Protein AF-A0A031LR04-F1 (afdb_monomer)

pLDDT: mean 95.41, std 8.3, range [45.03, 98.88]

Solvent-accessible surface area (backbone atoms only — not comparable to full-atom values): 10586 Å² total; per-residue (Å²): 131,61,68,69,62,52,55,53,50,51,53,49,52,52,52,52,42,31,74,74,31,66,72,60,14,59,76,35,63,79,45,89,52,57,69,58,28,25,48,23,22,78,38,65,77,42,16,62,74,33,64,79,47,90,48,64,67,33,31,37,41,13,31,74,75,28,67,74,33,20,73,73,33,54,78,43,92,50,61,69,44,26,24,47,21,16,66,77,31,67,77,49,10,66,74,34,56,80,44,91,48,60,69,30,25,20,36,20,12,52,40,68,88,46,11,76,80,32,62,77,45,90,47,54,65,24,24,12,28,16,17,59,44,31,72,71,48,10,67,77,38,54,82,46,90,46,62,59,24,27,32,26,19,16,76,40,64,80,44,9,64,72,38,56,79,45,90,46,61,70,29,22,33,46,14,10,59,36,61,93,40,5,77,80,30,55,81,42,92,48,67,69,26,20,54,40,7,51,48,42,68,64,76,76,132

Sequence (205 aa):
MNDKVVEESDLQEESQRIVSDKIFALTQIRHANPLIRALCATWEECALQLVYDSDTFVRMEGVAKWQACAELLFNDSDPVIRKVCAENHEHLAARLINDPDENVRAMCAKWETLAPELIHDPSPLVRQSCAESSHHLAKLMINSSDWQVRAGCAIWEDLAVQLMNDVSWEVRVICAQHKGVANQLRDDADWRVKVVADNSLNDSF

Nearest PDB structures (foldseek):
  4oo6-assembly1_A  TM=3.263E-01  e=4.807E-02  Homo sapiens
  8sor-assembly1_A  TM=3.735E-01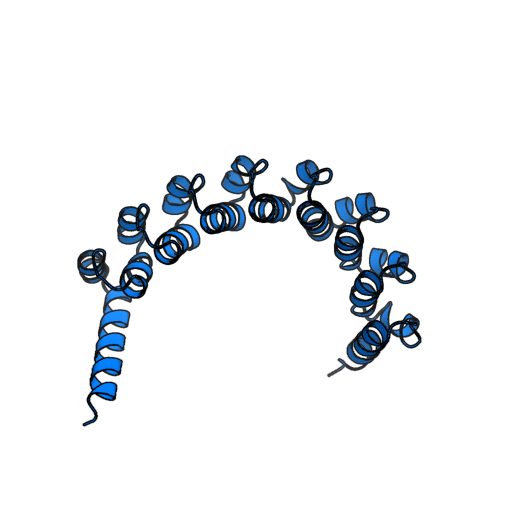  e=3.219E-01  Homo sapiens
  7lcy-assembly3_C  TM=1.793E-01  e=1.969E+00  Drosophila melanogaster
  7bdx-assembly1_B  TM=1.670E-01  e=2.583E+00  Homo sapiens

Radius of gyration: 22.93 Å; Cα contacts (8 Å, |Δi|>4): 341; chains: 1; bounding box: 53×46×56 Å

Secondary structure (DSSP, 8-state):
--HHHHHHHHHHHHHHHHHH-HHHHHHHTT-SSHHHHHHHTTSHHHHHHSTT-SSHHHHHHHHHH-HHHHHHHTT-SSHHHHHHHHHH-HHHHHHTTT-SSHHHHHHHTTSTTTHHHHTT-S-HHHHHHHHHH-HHHHHHHTT-SSHHHHHHHTTSHHHHHHHTT-SSHHHHHHHHHSHHHHGGGTT-SSHHHHHHHHHHHH---

Structure (mmCIF, N/CA/C/O backbone):
data_AF-A0A031LR04-F1
#
_entry.id   AF-A0A031LR04-F1
#
loop_
_atom_site.group_PDB
_atom_site.id
_atom_site.type_symbol
_atom_site.label_atom_id
_atom_site.label_alt_id
_atom_site.label_comp_id
_atom_site.label_asym_id
_atom_site.label_entity_id
_atom_site.label_seq_id
_atom_site.pdbx_PDB_ins_code
_atom_site.Cartn_x
_atom_site.Cartn_y
_atom_site.Cartn_z
_atom_site.occupancy
_atom_site.B_iso_or_equiv
_atom_site.auth_seq_id
_atom_site.auth_comp_id
_atom_site.auth_asym_id
_atom_site.auth_atom_id
_atom_site.pdbx_PDB_model_num
ATOM 1 N N . MET A 1 1 ? 33.649 -31.359 -12.026 1.00 54.97 1 MET A N 1
ATOM 2 C CA . MET A 1 1 ? 33.095 -30.072 -11.562 1.00 54.97 1 MET A CA 1
ATOM 3 C C . MET A 1 1 ? 31.629 -30.106 -11.951 1.00 54.97 1 MET A C 1
ATOM 5 O O . MET A 1 1 ? 31.355 -30.560 -13.048 1.00 54.97 1 MET A O 1
ATOM 9 N N . ASN A 1 2 ? 30.719 -29.874 -11.008 1.00 70.81 2 ASN A N 1
ATOM 10 C CA . ASN A 1 2 ? 29.296 -30.195 -11.168 1.00 70.81 2 ASN A CA 1
ATOM 11 C C . ASN A 1 2 ? 28.639 -29.150 -12.087 1.00 70.81 2 ASN A C 1
ATOM 13 O O . ASN A 1 2 ? 28.785 -27.968 -11.793 1.00 70.81 2 ASN A O 1
ATOM 17 N N . ASP A 1 3 ? 27.924 -29.557 -13.139 1.00 67.25 3 ASP A N 1
ATOM 18 C CA . ASP A 1 3 ? 27.371 -28.635 -14.155 1.00 67.25 3 ASP A CA 1
ATOM 19 C C . ASP A 1 3 ? 26.481 -27.538 -13.543 1.00 67.25 3 ASP A C 1
ATOM 21 O O . ASP A 1 3 ? 26.563 -26.379 -13.932 1.00 67.25 3 ASP A O 1
ATOM 25 N N . LYS A 1 4 ? 25.745 -27.862 -12.471 1.00 69.06 4 LYS A N 1
ATOM 26 C CA . LYS A 1 4 ? 24.950 -26.888 -11.701 1.00 69.06 4 LYS A CA 1
ATOM 27 C C . LYS A 1 4 ? 25.768 -25.753 -11.078 1.00 69.06 4 LYS A C 1
ATOM 29 O O . LYS A 1 4 ? 25.283 -24.638 -10.979 1.00 69.06 4 LYS A O 1
ATOM 34 N N . VAL A 1 5 ? 26.994 -26.037 -10.639 1.00 70.06 5 VAL A N 1
ATOM 35 C CA . VAL A 1 5 ? 27.859 -25.038 -9.987 1.00 70.06 5 VAL A CA 1
ATOM 36 C C . VAL A 1 5 ? 28.437 -24.067 -11.018 1.00 70.06 5 VAL A C 1
ATOM 38 O O . VAL A 1 5 ? 28.679 -22.914 -10.687 1.00 70.06 5 VAL A O 1
ATOM 41 N N . VAL A 1 6 ? 28.638 -24.528 -12.257 1.00 69.75 6 VAL A N 1
ATOM 42 C CA . VAL A 1 6 ? 29.107 -23.690 -13.371 1.00 69.75 6 VAL A CA 1
ATOM 43 C C . VAL A 1 6 ? 27.968 -22.806 -13.890 1.00 69.75 6 VAL A C 1
ATOM 45 O O . VAL A 1 6 ? 28.152 -21.607 -14.049 1.00 69.75 6 VAL A O 1
ATOM 48 N N . GLU A 1 7 ? 26.759 -23.356 -14.047 1.00 68.69 7 GLU A N 1
ATOM 49 C CA . GLU A 1 7 ? 25.579 -22.562 -14.429 1.00 68.69 7 GLU A CA 1
ATOM 50 C C . GLU A 1 7 ? 25.246 -21.469 -13.398 1.00 68.69 7 GLU A C 1
ATOM 52 O O . GLU A 1 7 ? 24.943 -20.337 -13.771 1.00 68.69 7 GLU A O 1
ATOM 57 N N . GLU A 1 8 ? 25.341 -21.771 -12.098 1.00 69.62 8 GLU A N 1
ATOM 58 C CA . GLU A 1 8 ? 25.123 -20.780 -11.035 1.00 69.62 8 GLU A CA 1
ATOM 59 C C . GLU A 1 8 ? 26.195 -19.678 -11.027 1.00 69.62 8 GLU A C 1
ATOM 61 O O . GLU A 1 8 ? 25.856 -18.507 -10.840 1.00 69.62 8 GLU A O 1
ATOM 66 N N . SER A 1 9 ? 27.470 -20.014 -11.265 1.00 75.25 9 SER A N 1
ATOM 67 C CA . SER A 1 9 ? 28.538 -19.008 -11.333 1.00 75.25 9 SER A CA 1
ATOM 68 C C . SER A 1 9 ? 28.406 -18.096 -12.549 1.00 75.25 9 SER A C 1
ATOM 70 O O . SER A 1 9 ? 28.593 -16.885 -12.425 1.00 75.25 9 SER A O 1
ATOM 72 N N . ASP A 1 10 ? 28.031 -18.659 -13.698 1.00 75.88 10 ASP A N 1
ATOM 73 C CA . ASP A 1 10 ? 27.908 -17.919 -14.954 1.00 75.88 10 ASP A CA 1
ATOM 74 C C . ASP A 1 10 ? 26.715 -16.948 -14.906 1.00 75.88 10 ASP A C 1
ATOM 76 O O . ASP A 1 10 ? 26.836 -15.785 -15.296 1.00 75.88 10 ASP A O 1
ATOM 80 N N . LEU A 1 11 ? 25.584 -17.378 -14.331 1.00 76.50 11 LEU A N 1
ATOM 81 C CA . LEU A 1 11 ? 24.418 -16.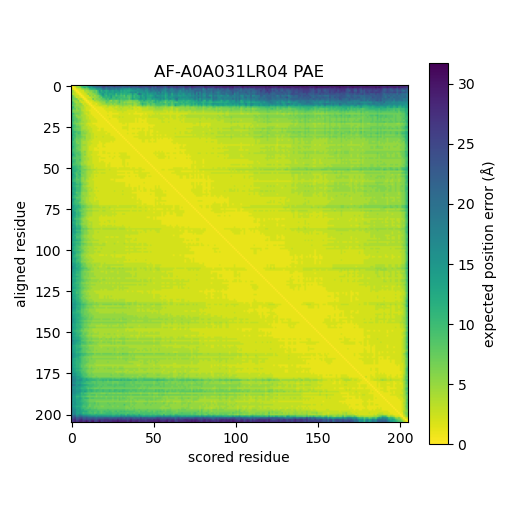516 -14.097 1.00 76.50 11 LEU A CA 1
ATOM 82 C C . LEU A 1 11 ? 24.723 -15.376 -13.118 1.00 76.50 11 LEU A C 1
ATOM 84 O O . LEU A 1 11 ? 24.200 -14.265 -13.263 1.00 76.50 11 LEU A O 1
ATOM 88 N N . GLN A 1 12 ? 25.563 -15.632 -12.114 1.00 81.62 12 GLN A N 1
ATOM 89 C CA . GLN A 1 12 ? 25.964 -14.615 -11.149 1.00 81.62 12 GLN A CA 1
ATOM 90 C C . GLN A 1 12 ? 26.904 -13.577 -11.776 1.00 81.62 12 GLN A C 1
ATOM 92 O O . GLN A 1 12 ? 26.735 -12.378 -11.538 1.00 81.62 12 GLN A O 1
ATOM 97 N N . GLU A 1 13 ? 27.849 -14.011 -12.612 1.00 86.56 13 GLU A N 1
ATOM 98 C CA . GLU A 1 13 ? 28.735 -13.114 -13.358 1.00 86.56 13 GLU A CA 1
ATOM 99 C C . GLU A 1 13 ? 27.954 -12.264 -14.373 1.00 86.56 13 GLU A C 1
ATOM 101 O O . GLU A 1 13 ? 28.143 -11.045 -14.438 1.00 86.56 13 GLU A O 1
ATOM 106 N N . GLU A 1 14 ? 27.013 -12.870 -15.104 1.00 88.69 14 GLU A N 1
ATOM 107 C CA . GLU A 1 14 ? 26.134 -12.161 -16.038 1.00 88.69 14 GLU A CA 1
ATOM 108 C C . GLU A 1 14 ? 25.288 -11.102 -15.323 1.00 88.69 14 GLU A C 1
ATOM 110 O O . GLU A 1 14 ? 25.256 -9.940 -15.740 1.00 88.69 14 GLU A O 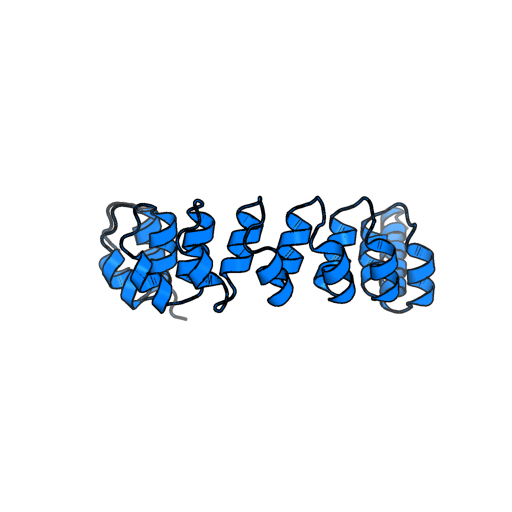1
ATOM 115 N N . SER A 1 15 ? 24.664 -11.471 -14.203 1.00 91.62 15 SER A N 1
ATOM 116 C CA . SER A 1 15 ? 23.853 -10.552 -13.402 1.00 91.62 15 SER A CA 1
ATOM 117 C C . SER A 1 15 ? 24.679 -9.361 -12.909 1.00 91.62 15 SER A C 1
ATOM 119 O O . SER A 1 15 ? 24.274 -8.205 -13.055 1.00 91.62 15 SER A O 1
ATOM 121 N N . GLN A 1 16 ? 25.883 -9.619 -12.391 1.00 94.19 16 GLN A N 1
ATOM 122 C CA . GLN A 1 16 ? 26.786 -8.565 -11.932 1.00 94.19 16 GLN A CA 1
ATOM 123 C C . GLN A 1 16 ? 27.199 -7.628 -13.073 1.00 94.19 16 GLN A C 1
ATOM 125 O O . GLN A 1 16 ? 27.317 -6.410 -12.886 1.00 94.19 16 GLN A O 1
ATOM 130 N N . ARG A 1 17 ? 27.399 -8.177 -14.273 1.00 96.31 17 ARG A N 1
ATOM 131 C CA . ARG A 1 17 ? 27.752 -7.394 -15.454 1.00 96.31 17 ARG A CA 1
ATOM 132 C C . ARG A 1 17 ? 26.603 -6.500 -15.917 1.00 96.31 17 ARG A C 1
ATOM 134 O O . ARG A 1 17 ? 26.851 -5.339 -16.220 1.00 96.31 17 ARG A O 1
ATOM 141 N N . ILE A 1 18 ? 25.358 -6.980 -15.906 1.00 97.19 18 ILE A N 1
ATOM 142 C CA . ILE A 1 18 ? 24.172 -6.158 -16.232 1.00 97.19 18 ILE A CA 1
ATOM 143 C C . ILE A 1 18 ? 24.071 -4.947 -15.298 1.00 97.19 18 ILE A C 1
ATOM 145 O O . ILE A 1 18 ? 23.803 -3.829 -15.742 1.00 97.19 18 ILE A O 1
ATOM 149 N N . VAL A 1 19 ? 24.322 -5.150 -14.005 1.00 95.38 19 VAL A N 1
ATOM 150 C CA . VAL A 1 19 ? 24.243 -4.077 -13.005 1.00 95.38 19 VAL A CA 1
ATOM 151 C C . VAL A 1 19 ? 25.377 -3.056 -13.153 1.00 95.38 19 VAL A C 1
ATOM 153 O O . VAL A 1 19 ? 25.179 -1.883 -12.855 1.00 95.38 19 VAL A O 1
ATOM 156 N N . SER A 1 20 ? 26.559 -3.470 -13.617 1.00 97.06 20 SER A N 1
ATOM 157 C CA . SER A 1 20 ? 27.754 -2.611 -13.684 1.00 97.06 20 SER A CA 1
ATOM 158 C C . SER A 1 20 ? 28.029 -1.987 -15.057 1.00 97.06 20 SER A C 1
ATOM 160 O O . SER A 1 20 ? 28.736 -0.983 -15.133 1.00 97.06 20 SER A O 1
ATOM 162 N N . ASP A 1 21 ? 27.456 -2.528 -16.133 1.00 97.69 21 ASP A N 1
ATOM 163 C CA . ASP A 1 21 ? 27.679 -2.082 -17.509 1.00 97.69 21 ASP A CA 1
ATOM 164 C C . ASP A 1 21 ? 26.343 -1.870 -18.237 1.00 97.69 21 ASP A C 1
ATOM 166 O O . ASP A 1 21 ? 25.703 -2.808 -18.720 1.00 97.69 21 ASP A O 1
ATOM 170 N N . LYS A 1 22 ? 25.939 -0.600 -18.363 1.00 97.62 22 LYS A N 1
ATOM 171 C CA . LYS A 1 22 ? 24.714 -0.208 -19.073 1.00 97.62 22 LYS 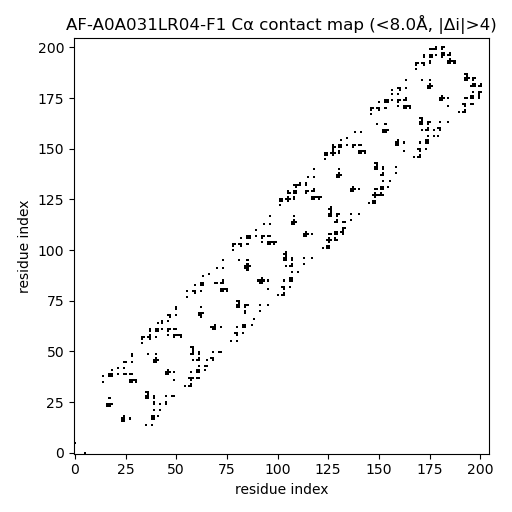A CA 1
ATOM 172 C C . LYS A 1 22 ? 24.707 -0.654 -20.540 1.00 97.62 22 LYS A C 1
ATOM 174 O O . LYS A 1 22 ? 23.652 -1.020 -21.052 1.00 97.62 22 LYS A O 1
ATOM 179 N N . ILE A 1 23 ? 25.851 -0.617 -21.232 1.00 98.00 23 ILE A N 1
ATOM 180 C CA . ILE A 1 23 ? 25.921 -1.016 -22.648 1.00 98.00 23 ILE A CA 1
ATOM 181 C C . ILE A 1 23 ? 25.645 -2.511 -22.755 1.00 98.00 23 ILE A C 1
ATOM 183 O O . ILE A 1 23 ? 24.858 -2.925 -23.604 1.00 98.00 23 ILE A O 1
ATOM 187 N N . PHE A 1 24 ? 26.228 -3.312 -21.862 1.00 97.62 24 PHE A N 1
ATOM 188 C CA . PHE A 1 24 ? 25.906 -4.731 -21.785 1.00 97.62 24 PHE A CA 1
ATOM 189 C C . PHE A 1 24 ? 24.427 -4.954 -21.441 1.00 97.62 24 PHE A C 1
ATOM 191 O O . PHE A 1 24 ? 23.760 -5.706 -22.149 1.00 97.62 24 PHE A O 1
ATOM 198 N N . ALA A 1 25 ? 23.878 -4.248 -20.446 1.00 98.06 25 ALA A N 1
ATOM 199 C CA . ALA A 1 25 ? 22.462 -4.345 -20.081 1.00 98.06 25 ALA A CA 1
ATOM 200 C C . ALA A 1 25 ? 21.517 -4.053 -21.263 1.00 98.06 25 ALA A C 1
ATOM 202 O O . ALA A 1 25 ? 20.554 -4.788 -21.472 1.00 98.06 25 ALA A O 1
ATOM 203 N N . LEU A 1 26 ? 21.822 -3.045 -22.088 1.00 97.88 26 LEU A N 1
ATOM 204 C CA . LEU A 1 26 ? 21.050 -2.724 -23.295 1.00 97.88 26 LEU A CA 1
ATOM 205 C C . LEU A 1 26 ? 21.000 -3.888 -24.294 1.00 97.88 26 LEU A C 1
ATOM 207 O O . LEU A 1 26 ? 19.997 -4.064 -24.981 1.00 97.88 26 LEU A O 1
ATOM 211 N N . THR A 1 27 ? 22.041 -4.723 -24.360 1.00 97.06 27 THR A N 1
ATOM 212 C CA . THR A 1 27 ? 22.022 -5.922 -25.217 1.00 97.06 27 THR A CA 1
ATOM 213 C C . THR A 1 27 ? 21.112 -7.035 -24.686 1.00 97.06 27 THR A C 1
ATOM 215 O O . THR A 1 27 ? 20.721 -7.911 -25.454 1.00 97.06 27 THR A O 1
ATOM 218 N N . GLN A 1 28 ? 20.717 -6.974 -23.408 1.00 97.44 28 GLN A N 1
ATOM 219 C CA . GLN A 1 28 ? 19.935 -8.002 -22.713 1.00 97.44 28 GLN A CA 1
ATOM 220 C C . GLN A 1 28 ? 18.440 -7.666 -22.568 1.00 97.44 28 GLN A C 1
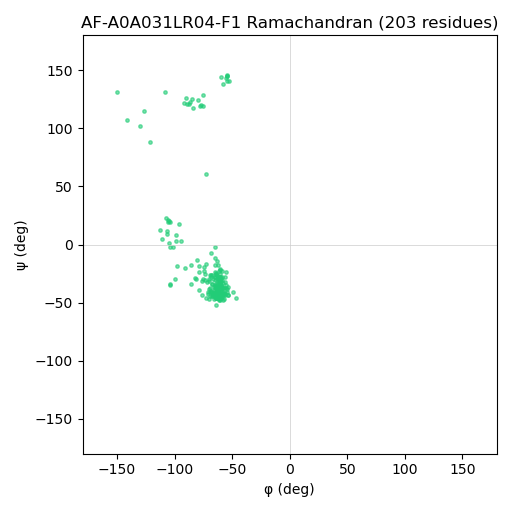ATOM 222 O O . GLN A 1 28 ? 17.659 -8.499 -22.113 1.00 97.44 28 GLN A O 1
ATOM 227 N N . ILE A 1 29 ? 17.972 -6.501 -23.028 1.00 97.38 29 ILE A N 1
ATOM 228 C CA . ILE A 1 29 ? 16.559 -6.084 -22.882 1.00 97.38 29 ILE A CA 1
ATOM 229 C C . ILE A 1 29 ? 15.553 -6.987 -23.621 1.00 97.38 29 ILE A C 1
ATOM 231 O O . ILE A 1 29 ? 14.356 -6.908 -23.380 1.00 97.38 29 ILE A O 1
ATOM 235 N N . ARG A 1 30 ? 16.010 -7.858 -24.529 1.00 97.19 30 ARG A N 1
ATOM 236 C CA . ARG A 1 30 ? 15.169 -8.846 -25.237 1.00 97.19 30 ARG A CA 1
ATOM 237 C C . ARG A 1 30 ? 15.382 -10.277 -24.741 1.00 97.19 30 ARG A C 1
ATOM 239 O O . ARG A 1 30 ? 14.949 -11.219 -25.402 1.00 97.19 30 ARG A O 1
ATOM 246 N N . HIS A 1 31 ? 16.077 -10.445 -23.619 1.00 96.94 31 HIS A N 1
ATOM 247 C CA . HIS A 1 31 ? 16.400 -11.751 -23.064 1.00 96.94 31 HIS A CA 1
ATOM 248 C C . HIS A 1 31 ? 15.125 -12.547 -22.738 1.00 96.94 31 HIS A C 1
ATOM 250 O O . HIS A 1 31 ? 14.128 -11.972 -22.311 1.00 96.94 31 HIS A O 1
ATOM 256 N N . ALA A 1 32 ? 15.132 -13.871 -22.922 1.00 95.88 32 ALA A N 1
ATOM 257 C CA . ALA A 1 32 ? 13.936 -14.701 -22.726 1.00 95.88 32 ALA A CA 1
ATOM 258 C C . ALA A 1 32 ? 13.470 -14.738 -21.257 1.00 95.88 32 ALA A C 1
ATOM 260 O O . ALA A 1 32 ? 12.271 -14.721 -20.979 1.00 95.88 32 ALA A O 1
ATOM 261 N N . ASN A 1 33 ? 14.420 -14.742 -20.319 1.00 94.69 33 ASN A N 1
ATOM 262 C CA . ASN A 1 33 ? 14.143 -14.712 -18.885 1.00 94.69 33 ASN A CA 1
ATOM 263 C C . ASN A 1 33 ? 13.712 -13.297 -18.434 1.00 94.69 33 ASN A C 1
ATOM 265 O O . ASN A 1 33 ? 14.529 -12.377 -18.550 1.00 94.69 33 ASN A O 1
ATOM 269 N N . PRO A 1 34 ? 12.490 -13.110 -17.893 1.00 97.31 34 PRO A N 1
ATOM 270 C CA . PRO A 1 34 ? 12.030 -11.813 -17.397 1.00 97.31 34 PRO A CA 1
ATOM 271 C C . PRO A 1 34 ? 12.879 -11.276 -16.244 1.00 97.31 34 PRO A C 1
ATOM 273 O O . PRO A 1 34 ? 13.037 -10.069 -16.146 1.00 97.31 34 PRO A O 1
ATOM 276 N N . LEU A 1 35 ? 13.509 -12.127 -15.426 1.00 95.75 35 LEU A N 1
ATOM 277 C CA . LEU A 1 35 ? 14.381 -11.666 -14.337 1.00 95.75 35 LEU A CA 1
ATOM 278 C C . LEU A 1 35 ? 15.625 -10.933 -14.858 1.00 95.75 35 LEU A C 1
ATOM 280 O O . LEU A 1 35 ? 16.060 -9.956 -14.258 1.00 95.75 35 LEU A O 1
ATOM 284 N N . ILE A 1 36 ? 16.159 -11.356 -16.006 1.00 96.62 36 ILE A N 1
ATOM 285 C CA . ILE A 1 36 ? 17.280 -10.670 -16.660 1.00 96.62 36 ILE A CA 1
ATOM 286 C C . ILE A 1 36 ? 16.824 -9.314 -17.206 1.00 96.62 36 ILE A C 1
ATOM 288 O O . ILE A 1 36 ? 17.489 -8.310 -16.970 1.00 96.62 36 ILE A O 1
ATOM 292 N N . ARG A 1 37 ? 15.654 -9.250 -17.858 1.00 98.12 37 ARG A N 1
ATOM 293 C CA . ARG A 1 37 ? 15.091 -7.978 -18.351 1.00 98.12 37 ARG A CA 1
ATOM 294 C C . ARG A 1 37 ? 14.775 -7.013 -17.203 1.00 98.12 37 ARG A C 1
ATOM 296 O O . ARG A 1 37 ? 15.128 -5.840 -17.270 1.00 98.12 37 ARG A O 1
ATOM 303 N N . ALA A 1 38 ? 14.193 -7.520 -16.119 1.00 97.75 38 ALA A N 1
ATOM 304 C CA . ALA A 1 38 ? 13.971 -6.795 -14.871 1.00 97.75 38 ALA A CA 1
ATOM 305 C C . ALA A 1 38 ? 15.286 -6.242 -14.294 1.00 97.75 38 ALA A C 1
ATOM 307 O O . ALA A 1 38 ? 15.359 -5.075 -13.915 1.00 97.75 38 ALA A O 1
ATOM 308 N N . LEU A 1 39 ? 16.361 -7.036 -14.304 1.00 97.69 39 LEU A N 1
ATOM 309 C CA . LEU A 1 39 ? 17.678 -6.574 -13.874 1.00 97.69 39 LEU A CA 1
ATOM 310 C C . LEU A 1 39 ? 18.219 -5.455 -14.774 1.00 97.69 39 LEU A C 1
ATOM 312 O O . LEU A 1 39 ? 18.797 -4.494 -14.262 1.00 97.69 39 LEU A O 1
ATOM 316 N N . CYS A 1 40 ? 17.980 -5.512 -16.091 1.00 98.38 40 CYS A N 1
ATOM 317 C CA . CYS A 1 40 ? 18.330 -4.421 -17.004 1.00 98.38 40 CYS A CA 1
ATOM 318 C C . CYS A 1 40 ? 17.654 -3.098 -16.617 1.00 98.38 40 CYS A C 1
ATOM 320 O O . CYS A 1 40 ? 18.280 -2.049 -16.772 1.00 98.38 40 CYS A O 1
ATOM 322 N N . ALA A 1 41 ? 16.436 -3.128 -16.058 1.00 98.06 41 ALA A N 1
ATOM 323 C CA . ALA A 1 41 ? 15.716 -1.940 -15.582 1.00 98.06 41 ALA A CA 1
ATOM 324 C C . ALA A 1 41 ? 16.401 -1.222 -14.396 1.00 98.06 41 ALA A C 1
ATOM 326 O O . ALA A 1 41 ? 15.970 -0.146 -13.981 1.00 98.06 41 ALA A O 1
ATOM 327 N N . THR A 1 42 ? 17.521 -1.753 -13.888 1.00 97.50 42 THR A N 1
ATOM 328 C CA . THR A 1 42 ? 18.475 -1.012 -13.040 1.00 97.50 42 THR A CA 1
ATOM 329 C C . THR A 1 42 ? 18.981 0.269 -13.703 1.00 97.50 42 THR A C 1
ATOM 331 O O . THR A 1 42 ? 19.381 1.188 -13.001 1.00 97.50 42 THR A O 1
ATOM 334 N N . TRP A 1 43 ? 18.941 0.360 -15.033 1.00 98.38 43 TRP A N 1
ATOM 335 C CA . TRP A 1 43 ? 19.258 1.572 -15.783 1.00 98.38 43 TRP A CA 1
ATOM 336 C C . TRP A 1 43 ? 17.988 2.186 -16.374 1.00 98.38 43 TRP A C 1
ATOM 338 O O . TRP A 1 43 ? 17.235 1.491 -17.056 1.00 98.38 43 TRP A O 1
ATOM 348 N N . GLU A 1 44 ? 17.785 3.494 -16.189 1.00 98.31 44 GLU A N 1
ATOM 349 C CA . GLU A 1 44 ? 16.594 4.212 -16.676 1.00 98.31 44 GLU A CA 1
ATOM 350 C C . GLU A 1 44 ? 16.351 4.011 -18.180 1.00 98.31 44 GLU A C 1
ATOM 352 O O . GLU A 1 44 ? 15.239 3.724 -18.605 1.00 98.31 44 GLU A O 1
ATOM 357 N N . GLU A 1 45 ? 17.405 4.080 -18.996 1.00 98.38 45 GLU A N 1
ATOM 358 C CA . GLU A 1 45 ? 17.318 3.915 -20.454 1.00 98.38 45 GLU A CA 1
ATOM 359 C C . GLU A 1 45 ? 16.840 2.514 -20.875 1.00 98.38 45 GLU A C 1
ATOM 361 O O . GLU A 1 45 ? 16.117 2.370 -21.864 1.00 98.38 45 GLU A O 1
ATOM 366 N N . CYS A 1 46 ? 17.220 1.479 -20.121 1.00 98.56 46 CYS A N 1
ATOM 367 C CA . CYS A 1 46 ? 16.710 0.126 -20.322 1.00 98.56 46 CYS A CA 1
ATOM 368 C C . CYS A 1 46 ? 15.257 0.030 -19.847 1.00 98.56 46 CYS A C 1
ATOM 370 O O . CYS A 1 46 ? 14.417 -0.500 -20.568 1.00 98.56 46 CYS A O 1
ATOM 372 N N . ALA A 1 47 ? 14.951 0.572 -18.664 1.00 98.56 47 ALA A N 1
ATOM 373 C CA . ALA A 1 47 ? 13.607 0.563 -18.094 1.00 98.56 47 ALA A CA 1
ATOM 374 C C . ALA A 1 47 ? 12.586 1.237 -19.027 1.00 98.56 47 ALA A C 1
ATOM 376 O O . ALA A 1 47 ? 11.526 0.674 -19.284 1.00 98.56 47 ALA A O 1
ATOM 377 N N . LEU A 1 48 ? 12.945 2.376 -19.629 1.00 98.62 48 LEU A N 1
ATOM 378 C CA . LEU A 1 48 ? 12.117 3.090 -20.605 1.00 98.62 48 LEU A CA 1
ATOM 379 C C . LEU A 1 48 ? 11.814 2.262 -21.862 1.00 98.62 48 LEU A C 1
ATOM 381 O O . LEU A 1 48 ? 10.737 2.396 -22.436 1.00 98.62 48 LEU A O 1
ATOM 385 N N . GLN A 1 49 ? 12.725 1.385 -22.290 1.00 98.50 49 GLN A N 1
ATOM 386 C CA . GLN A 1 49 ? 12.477 0.465 -23.409 1.00 98.50 49 GLN A CA 1
ATOM 387 C C . GLN A 1 49 ? 11.629 -0.749 -23.007 1.00 98.50 49 GLN A C 1
ATOM 389 O O . GLN A 1 49 ? 11.036 -1.400 -23.867 1.00 98.50 49 GLN A O 1
ATOM 394 N N . LEU A 1 50 ? 11.553 -1.038 -21.708 1.00 98.44 50 LEU A N 1
ATOM 395 C CA . LEU A 1 50 ? 10.834 -2.166 -21.125 1.00 98.44 50 LEU A CA 1
ATOM 396 C C . LEU A 1 50 ? 9.447 -1.786 -20.581 1.00 98.44 50 LEU A C 1
ATOM 398 O O . LEU A 1 50 ? 8.747 -2.645 -20.055 1.00 98.44 50 LEU A O 1
ATOM 402 N N . VAL A 1 51 ? 8.995 -0.537 -20.734 1.00 97.94 51 VAL A N 1
ATOM 403 C CA . VAL A 1 51 ? 7.676 -0.106 -20.224 1.00 97.94 51 VAL A CA 1
ATOM 404 C C . VAL A 1 51 ? 6.504 -0.881 -20.834 1.00 97.94 51 VAL A C 1
ATOM 406 O O . VAL A 1 51 ? 5.453 -0.967 -20.221 1.00 97.94 51 VAL A O 1
ATOM 409 N N . TYR A 1 52 ? 6.670 -1.499 -22.005 1.00 96.12 52 TYR A N 1
ATOM 410 C CA . TYR A 1 52 ? 5.654 -2.368 -22.616 1.00 96.12 52 TYR A CA 1
ATOM 411 C C . TYR A 1 52 ? 6.000 -3.859 -22.524 1.00 96.12 52 TYR A C 1
ATOM 413 O O . TYR A 1 52 ? 5.474 -4.659 -23.300 1.00 96.12 52 TYR A O 1
ATOM 421 N N . ASP A 1 53 ? 6.903 -4.249 -21.618 1.00 98.56 53 ASP A N 1
ATOM 422 C CA . ASP A 1 53 ? 7.224 -5.658 -21.404 1.00 98.56 53 ASP A CA 1
ATOM 423 C C . ASP A 1 53 ? 5.960 -6.436 -21.026 1.00 98.56 53 ASP A C 1
ATOM 425 O O . ASP A 1 53 ? 5.131 -5.966 -20.245 1.00 98.56 53 ASP A O 1
ATOM 429 N N . SER A 1 54 ? 5.799 -7.638 -21.577 1.00 97.25 54 SER A N 1
ATOM 430 C CA . SER A 1 54 ? 4.647 -8.491 -21.278 1.00 97.25 54 SER A CA 1
ATOM 431 C C . SER A 1 54 ? 4.604 -8.931 -19.815 1.00 97.25 54 SER A C 1
ATOM 433 O O . SER A 1 54 ? 3.534 -9.243 -19.300 1.00 97.25 54 SER A O 1
ATOM 435 N N . ASP A 1 55 ? 5.760 -8.980 -19.154 1.00 98.12 55 ASP A N 1
ATOM 436 C CA . ASP A 1 55 ? 5.877 -9.409 -17.770 1.00 98.12 55 ASP A CA 1
ATOM 437 C C . ASP A 1 55 ? 5.677 -8.226 -16.811 1.00 98.12 55 ASP A C 1
ATOM 439 O O . ASP A 1 55 ? 6.410 -7.233 -16.851 1.00 98.12 55 ASP A O 1
ATOM 443 N N . THR A 1 56 ? 4.674 -8.334 -15.936 1.00 98.06 56 THR A N 1
ATOM 444 C CA . THR A 1 56 ? 4.364 -7.307 -14.931 1.00 98.06 56 THR A CA 1
ATOM 445 C C . THR A 1 56 ? 5.559 -7.024 -14.024 1.00 98.06 56 THR A C 1
ATOM 447 O O . THR A 1 56 ? 5.798 -5.866 -13.698 1.00 98.06 56 THR A O 1
ATOM 450 N N . PHE A 1 57 ? 6.352 -8.030 -13.645 1.00 97.56 57 PHE A N 1
ATOM 451 C CA . PHE A 1 57 ? 7.500 -7.824 -12.761 1.00 97.56 57 PHE A CA 1
ATOM 452 C C . PHE A 1 57 ? 8.554 -6.916 -13.408 1.00 97.56 57 PHE A C 1
ATOM 454 O O . PHE A 1 57 ? 9.088 -6.023 -12.756 1.00 97.56 57 PHE A O 1
ATOM 461 N N . VAL A 1 58 ? 8.791 -7.069 -14.715 1.00 98.50 58 VAL A N 1
ATOM 462 C CA . VAL A 1 58 ? 9.721 -6.208 -15.464 1.00 98.50 58 VAL A CA 1
ATOM 463 C C . VAL A 1 58 ? 9.234 -4.758 -15.488 1.00 98.50 58 VAL A C 1
ATOM 465 O O . VAL A 1 58 ? 10.012 -3.843 -15.213 1.00 98.50 58 VAL A O 1
ATOM 468 N N . ARG A 1 59 ? 7.943 -4.538 -15.774 1.00 98.56 59 ARG A N 1
ATOM 469 C CA . ARG A 1 59 ? 7.353 -3.188 -15.759 1.00 98.56 59 ARG A CA 1
ATOM 470 C C . ARG A 1 59 ? 7.405 -2.571 -14.359 1.00 98.56 59 ARG A C 1
ATOM 472 O O . ARG A 1 59 ? 7.750 -1.399 -14.217 1.00 98.56 59 ARG A O 1
ATOM 479 N N . MET A 1 60 ? 7.126 -3.373 -13.331 1.00 97.81 60 MET A N 1
ATOM 480 C CA . MET A 1 60 ? 7.144 -2.960 -11.927 1.00 97.81 60 MET A CA 1
ATOM 481 C C . MET A 1 60 ? 8.528 -2.466 -11.498 1.00 97.81 60 MET A C 1
ATOM 483 O O . MET A 1 60 ? 8.616 -1.413 -10.876 1.00 97.81 60 MET A O 1
ATOM 487 N N . GLU A 1 61 ? 9.606 -3.162 -11.877 1.00 97.50 61 GLU A N 1
ATOM 488 C CA . GLU A 1 61 ? 10.984 -2.730 -11.591 1.00 97.50 61 GLU A CA 1
ATOM 489 C C . GLU A 1 61 ? 11.306 -1.355 -12.188 1.00 97.50 61 GLU A C 1
ATOM 491 O O . GLU A 1 61 ? 11.989 -0.547 -11.555 1.00 97.50 61 GLU A O 1
ATOM 496 N N . GLY A 1 62 ? 10.792 -1.067 -13.388 1.00 97.69 62 GLY A N 1
ATOM 497 C CA . GLY A 1 62 ? 10.927 0.247 -14.011 1.00 97.69 62 GLY A CA 1
ATOM 498 C C . GLY A 1 62 ? 10.209 1.336 -13.214 1.00 97.69 62 GLY A C 1
ATOM 499 O O . GLY A 1 62 ? 10.821 2.340 -12.856 1.00 97.69 62 GLY A O 1
ATOM 500 N N . VAL A 1 63 ? 8.929 1.121 -12.894 1.00 98.06 63 VAL A N 1
ATOM 501 C CA . VAL A 1 63 ? 8.098 2.068 -12.123 1.00 98.06 63 VAL A CA 1
ATOM 502 C C . VAL A 1 63 ? 8.637 2.295 -10.710 1.00 98.06 63 VAL A C 1
ATOM 504 O O . VAL A 1 63 ? 8.594 3.416 -10.210 1.00 98.06 63 VAL A O 1
ATOM 507 N N . ALA A 1 64 ? 9.175 1.257 -10.070 1.00 96.94 64 ALA A N 1
ATOM 508 C CA . ALA A 1 64 ? 9.703 1.342 -8.713 1.00 96.94 64 ALA A CA 1
ATOM 509 C C . ALA A 1 64 ? 10.947 2.240 -8.604 1.00 96.94 64 ALA A C 1
ATOM 511 O O . ALA A 1 64 ? 11.187 2.833 -7.555 1.00 96.94 64 ALA A O 1
ATOM 512 N N . LYS A 1 65 ? 11.747 2.328 -9.673 1.00 96.44 65 LYS A N 1
ATOM 513 C CA . LYS A 1 65 ? 13.036 3.040 -9.674 1.00 96.44 65 LYS A CA 1
ATOM 514 C C . LYS A 1 65 ? 12.978 4.389 -10.375 1.00 96.44 65 LYS A C 1
ATOM 516 O O . LYS A 1 65 ? 13.700 5.307 -9.991 1.00 96.44 65 LYS A O 1
ATOM 521 N N . TRP A 1 66 ? 12.159 4.505 -11.416 1.00 98.06 66 TRP A N 1
ATOM 522 C CA . TRP A 1 66 ? 12.230 5.617 -12.353 1.00 98.06 66 TRP A CA 1
ATOM 523 C C . TRP A 1 66 ? 10.881 6.301 -12.498 1.00 98.06 66 TRP A C 1
ATOM 525 O O . TRP A 1 66 ? 9.948 5.752 -13.089 1.00 98.06 66 TRP A O 1
ATOM 535 N N . GLN A 1 67 ? 10.814 7.560 -12.059 1.00 97.69 67 GLN A N 1
ATOM 536 C CA . GLN A 1 67 ? 9.617 8.385 -12.217 1.00 97.69 67 GLN A CA 1
ATOM 537 C C . GLN A 1 67 ? 9.166 8.458 -13.683 1.00 97.69 67 GLN A C 1
ATOM 539 O O . GLN A 1 67 ? 7.974 8.376 -13.959 1.00 97.69 67 GLN A O 1
ATOM 544 N N . ALA A 1 68 ? 10.098 8.534 -14.639 1.00 98.25 68 ALA A N 1
ATOM 545 C CA . ALA A 1 68 ? 9.765 8.551 -16.062 1.00 98.25 68 ALA A CA 1
ATOM 546 C C . ALA A 1 68 ? 9.004 7.289 -16.519 1.00 98.25 68 ALA A C 1
ATOM 548 O O . ALA A 1 68 ? 8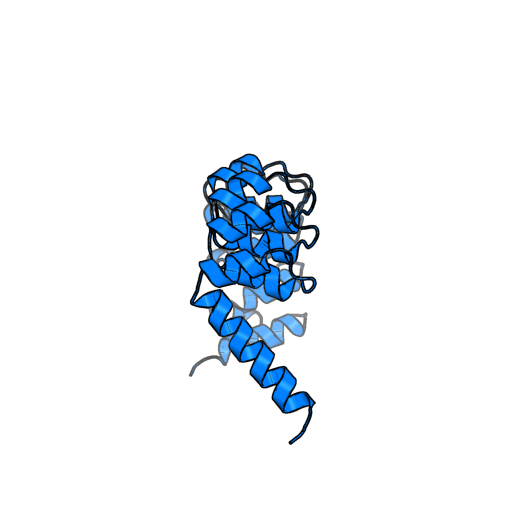.104 7.384 -17.351 1.00 98.25 68 ALA A O 1
ATOM 549 N N . CYS A 1 69 ? 9.309 6.118 -15.948 1.00 98.56 69 CYS A N 1
ATOM 550 C CA . CYS A 1 69 ? 8.544 4.896 -16.203 1.00 98.56 69 CYS A CA 1
ATOM 551 C C . CYS A 1 69 ? 7.160 4.962 -15.543 1.00 98.56 69 CYS A C 1
ATOM 553 O O . CYS A 1 69 ? 6.166 4.613 -16.177 1.00 98.56 69 CYS A O 1
ATOM 555 N N . ALA A 1 70 ? 7.076 5.458 -14.304 1.00 98.44 70 ALA A N 1
ATOM 556 C CA . ALA A 1 70 ? 5.806 5.627 -13.597 1.00 98.44 70 ALA A CA 1
ATOM 557 C C . ALA A 1 70 ? 4.837 6.571 -14.340 1.00 98.44 70 ALA A C 1
ATOM 559 O O . ALA A 1 70 ? 3.649 6.270 -14.462 1.00 98.44 70 ALA A O 1
ATOM 560 N N . GLU A 1 71 ? 5.342 7.664 -14.918 1.00 98.44 71 GLU A N 1
ATOM 561 C CA . GLU A 1 71 ? 4.562 8.601 -15.745 1.00 98.44 71 GLU A CA 1
ATOM 562 C C . GLU A 1 71 ? 3.973 7.956 -17.005 1.00 98.44 71 GLU A C 1
ATOM 564 O O . GLU A 1 71 ? 2.903 8.355 -17.466 1.00 98.44 71 GLU A O 1
ATOM 569 N N . LEU A 1 72 ? 4.653 6.955 -17.568 1.00 98.31 72 LEU A N 1
ATOM 570 C CA . LEU A 1 72 ? 4.170 6.206 -18.729 1.00 98.31 72 LEU A CA 1
ATOM 571 C C . LEU A 1 72 ? 3.185 5.099 -18.335 1.00 98.31 72 LEU A C 1
ATOM 573 O O . LEU A 1 72 ? 2.305 4.758 -19.125 1.00 98.31 72 LEU A O 1
ATOM 577 N N . LEU A 1 73 ? 3.316 4.558 -17.120 1.00 98.12 73 LEU A N 1
ATOM 578 C CA . LEU A 1 73 ? 2.618 3.352 -16.671 1.00 98.12 73 LEU A CA 1
ATOM 579 C C . LEU A 1 73 ? 1.544 3.582 -15.604 1.00 98.12 73 LEU A C 1
ATOM 581 O O . LEU A 1 73 ? 0.915 2.629 -15.157 1.00 98.12 73 LEU A O 1
ATOM 585 N N . PHE A 1 74 ? 1.240 4.826 -15.235 1.00 97.31 74 PHE A N 1
ATOM 586 C CA . PHE A 1 74 ? 0.160 5.107 -14.279 1.00 97.31 74 PHE A CA 1
ATOM 587 C C . PHE A 1 74 ? -1.217 4.577 -14.736 1.00 97.31 74 PHE A C 1
ATOM 589 O O . PHE A 1 74 ? -2.062 4.321 -13.894 1.00 97.31 74 PHE A O 1
ATOM 596 N N . ASN A 1 75 ? -1.431 4.354 -16.040 1.00 96.88 75 ASN A N 1
ATOM 597 C CA . ASN A 1 75 ? -2.650 3.760 -16.612 1.00 96.88 75 ASN A CA 1
ATOM 598 C C . ASN A 1 75 ? -2.476 2.289 -17.051 1.00 96.88 75 ASN A C 1
ATOM 600 O O . ASN A 1 75 ? -3.245 1.805 -17.884 1.00 96.88 75 ASN A O 1
ATOM 604 N N . ASP A 1 76 ? -1.456 1.583 -16.556 1.00 98.56 76 ASP A N 1
ATOM 605 C CA . ASP A 1 76 ? -1.230 0.171 -16.888 1.00 98.56 76 ASP A CA 1
ATOM 606 C C . ASP A 1 76 ? -2.474 -0.679 -16.590 1.00 98.56 76 ASP A C 1
ATOM 608 O O . ASP A 1 76 ? -3.207 -0.425 -15.633 1.00 98.56 76 ASP A O 1
ATOM 612 N N . SER A 1 77 ? -2.724 -1.708 -17.400 1.00 97.38 77 SER A N 1
ATOM 613 C CA . SER A 1 77 ? -3.848 -2.624 -17.183 1.00 97.38 77 SER A CA 1
ATOM 614 C C . SER A 1 77 ? -3.752 -3.382 -15.857 1.00 97.38 77 SER A C 1
ATOM 616 O O . SER A 1 77 ? -4.779 -3.723 -15.270 1.00 97.38 77 SER A O 1
ATOM 618 N N . ASP A 1 78 ? -2.534 -3.631 -15.376 1.00 98.12 78 ASP A N 1
ATOM 619 C CA . ASP A 1 78 ? -2.281 -4.343 -14.133 1.00 98.12 78 ASP A CA 1
ATOM 620 C C . ASP A 1 78 ? -2.364 -3.377 -12.931 1.00 98.12 78 ASP A C 1
ATOM 622 O O . ASP A 1 78 ? -1.569 -2.432 -12.840 1.00 98.12 78 ASP A O 1
ATOM 626 N N . PRO A 1 79 ? -3.308 -3.577 -11.989 1.00 98.38 79 PRO A N 1
ATOM 627 C CA . PRO A 1 79 ? -3.444 -2.715 -10.816 1.00 98.38 79 PRO A CA 1
ATOM 628 C C . PRO A 1 79 ? -2.206 -2.724 -9.915 1.00 98.38 79 PRO A C 1
ATOM 630 O O . PRO A 1 79 ? -1.985 -1.749 -9.201 1.00 98.38 79 PRO A O 1
ATOM 633 N N . VAL A 1 80 ? -1.364 -3.766 -9.958 1.00 98.06 80 VAL A N 1
ATOM 634 C CA . VAL A 1 80 ? -0.103 -3.794 -9.202 1.00 98.06 80 VAL A CA 1
ATOM 635 C C . VAL A 1 80 ? 0.817 -2.668 -9.667 1.00 98.06 80 VAL A C 1
ATOM 637 O O . VAL A 1 80 ? 1.378 -1.960 -8.837 1.00 98.06 80 VAL A O 1
ATOM 640 N N . ILE A 1 81 ? 0.913 -2.432 -10.977 1.00 98.62 81 ILE A N 1
ATOM 641 C CA . ILE A 1 81 ? 1.738 -1.355 -11.539 1.00 98.62 81 ILE A CA 1
ATOM 642 C C . ILE A 1 81 ? 1.193 0.012 -11.126 1.00 98.62 81 ILE A C 1
ATOM 644 O O . ILE A 1 81 ? 1.941 0.848 -10.620 1.00 98.62 81 ILE A O 1
ATOM 648 N N . ARG A 1 82 ? -0.123 0.218 -11.260 1.00 98.75 82 ARG A N 1
ATOM 649 C CA . ARG A 1 82 ? -0.771 1.480 -10.866 1.00 98.75 82 ARG A CA 1
ATOM 650 C C . ARG A 1 82 ? -0.633 1.751 -9.368 1.00 98.75 82 ARG A C 1
ATOM 652 O O . ARG A 1 82 ? -0.396 2.889 -8.970 1.00 98.75 82 ARG A O 1
ATOM 659 N N . LYS A 1 83 ? -0.700 0.707 -8.536 1.00 98.50 83 LYS A N 1
ATOM 660 C CA . LYS A 1 83 ? -0.446 0.800 -7.095 1.00 98.50 83 LYS A CA 1
ATOM 661 C C . LYS A 1 83 ? 0.976 1.285 -6.811 1.00 98.50 83 LYS A C 1
ATOM 663 O O . LYS A 1 83 ? 1.122 2.192 -6.001 1.00 98.50 83 LYS A O 1
ATOM 668 N N . VAL A 1 84 ? 1.997 0.746 -7.485 1.00 98.25 84 VAL A N 1
ATOM 669 C CA . VAL A 1 84 ? 3.392 1.207 -7.320 1.00 98.25 84 VAL A CA 1
ATOM 670 C C . VAL A 1 84 ? 3.559 2.654 -7.806 1.00 98.25 84 VAL A C 1
ATOM 672 O O . VAL A 1 84 ? 4.250 3.436 -7.156 1.00 98.25 84 VAL A O 1
ATOM 675 N N . CYS A 1 85 ? 2.870 3.061 -8.883 1.00 98.44 85 CYS A N 1
ATOM 676 C CA . CYS A 1 85 ? 2.834 4.471 -9.293 1.00 98.44 85 CYS A CA 1
ATOM 677 C C . CYS A 1 85 ? 2.284 5.375 -8.177 1.00 98.44 85 CYS A C 1
ATOM 679 O O . CYS A 1 85 ? 2.888 6.403 -7.876 1.00 98.44 85 CYS A O 1
ATOM 681 N N . ALA A 1 86 ? 1.159 4.993 -7.563 1.00 98.50 86 ALA A N 1
ATOM 682 C CA . ALA A 1 86 ? 0.550 5.740 -6.462 1.00 98.50 86 ALA A CA 1
ATOM 683 C C . ALA A 1 86 ? 1.408 5.720 -5.185 1.00 98.50 86 ALA A C 1
ATOM 685 O O . ALA A 1 86 ? 1.435 6.701 -4.452 1.00 98.50 86 ALA A O 1
ATOM 686 N N . GLU A 1 87 ? 2.119 4.628 -4.914 1.00 98.06 87 GLU A N 1
ATOM 687 C CA . GLU A 1 87 ? 2.981 4.486 -3.736 1.00 98.06 87 GLU A CA 1
ATOM 688 C C . GLU A 1 87 ? 4.185 5.428 -3.776 1.00 98.06 87 GLU A C 1
ATOM 690 O O . GLU A 1 87 ? 4.515 6.053 -2.772 1.00 98.06 87 GLU A O 1
ATOM 695 N N . ASN A 1 88 ? 4.823 5.562 -4.939 1.00 96.44 88 ASN A N 1
ATOM 696 C CA . ASN A 1 88 ? 6.085 6.293 -5.055 1.00 96.44 88 ASN A CA 1
ATOM 697 C C . ASN A 1 88 ? 5.915 7.781 -5.377 1.00 96.44 88 ASN A C 1
ATOM 699 O O . ASN A 1 88 ? 6.842 8.567 -5.168 1.00 96.44 88 ASN A O 1
ATOM 703 N N . HIS A 1 89 ? 4.760 8.181 -5.915 1.00 97.19 89 HIS A N 1
ATOM 704 C CA . HIS A 1 89 ? 4.562 9.519 -6.462 1.00 97.19 89 HIS A CA 1
ATOM 705 C C . HIS A 1 89 ? 3.170 10.070 -6.140 1.00 97.19 89 HIS A C 1
ATOM 707 O O . HIS A 1 89 ? 2.177 9.703 -6.768 1.00 97.19 89 HIS A O 1
ATOM 713 N N . GLU A 1 90 ? 3.108 11.030 -5.217 1.00 97.75 90 GLU A N 1
ATOM 714 C CA . GLU A 1 90 ? 1.862 11.670 -4.776 1.00 97.75 90 GLU A CA 1
ATOM 715 C C . GLU A 1 90 ? 1.037 12.255 -5.935 1.00 97.75 90 GLU A C 1
ATOM 717 O O . GLU A 1 90 ? -0.180 12.091 -5.989 1.00 97.75 90 GLU A O 1
ATOM 722 N N . HIS A 1 91 ? 1.675 12.890 -6.925 1.00 98.38 91 HIS A N 1
ATOM 723 C CA . HIS A 1 91 ? 0.957 13.458 -8.071 1.00 98.38 91 HIS A CA 1
ATOM 724 C C . HIS A 1 91 ? 0.351 12.386 -8.990 1.00 98.38 91 HIS A C 1
ATOM 726 O O . HIS A 1 91 ? -0.646 12.654 -9.662 1.00 98.38 91 HIS A O 1
ATOM 732 N N . LEU A 1 92 ? 0.914 11.172 -9.022 1.00 98.56 92 LEU A N 1
ATOM 733 C CA . LEU A 1 92 ? 0.300 10.028 -9.700 1.00 98.56 92 LEU A CA 1
ATOM 734 C C . LEU A 1 92 ? -0.813 9.421 -8.849 1.00 98.56 92 LEU A C 1
ATOM 736 O O . LEU A 1 92 ? -1.867 9.105 -9.395 1.00 98.56 92 LEU A O 1
ATOM 740 N N . ALA A 1 93 ? -0.635 9.342 -7.529 1.00 98.69 93 ALA A N 1
ATOM 741 C CA . ALA A 1 93 ? -1.700 8.950 -6.609 1.00 98.69 93 ALA A CA 1
ATOM 742 C C . ALA A 1 93 ? -2.933 9.858 -6.752 1.00 98.69 93 ALA A C 1
ATOM 744 O O . ALA A 1 93 ? -4.049 9.367 -6.882 1.00 98.69 93 ALA A O 1
ATOM 745 N N . ALA A 1 94 ? -2.741 11.175 -6.858 1.00 98.69 94 ALA A N 1
ATOM 746 C CA . ALA A 1 94 ? -3.827 12.130 -7.084 1.00 98.69 94 ALA A CA 1
ATOM 747 C C . ALA A 1 94 ? -4.600 11.845 -8.388 1.00 98.69 94 ALA A C 1
ATOM 749 O O . ALA A 1 94 ? -5.822 11.975 -8.440 1.00 98.69 94 ALA A O 1
ATOM 750 N N . ARG A 1 95 ? -3.909 11.401 -9.447 1.00 98.56 95 ARG A N 1
ATOM 751 C CA . ARG A 1 95 ? -4.541 10.995 -10.719 1.00 98.56 95 ARG A CA 1
ATOM 752 C C . ARG A 1 95 ? -5.270 9.653 -10.611 1.00 98.56 95 ARG A C 1
ATOM 754 O O . ARG A 1 95 ? -6.200 9.416 -11.377 1.00 98.56 95 ARG A O 1
ATOM 761 N N . LEU A 1 96 ? -4.854 8.803 -9.675 1.00 98.75 96 LEU A N 1
ATOM 762 C CA . LEU A 1 96 ? -5.383 7.462 -9.419 1.00 98.75 96 LEU A CA 1
ATOM 763 C C . LEU A 1 96 ? -6.377 7.412 -8.251 1.00 98.75 96 LEU A C 1
ATOM 765 O O . LEU A 1 96 ? -6.833 6.338 -7.873 1.00 98.75 96 LEU A O 1
ATOM 769 N N . ILE A 1 97 ? -6.780 8.559 -7.706 1.00 98.62 97 ILE A N 1
ATOM 770 C CA . ILE A 1 97 ? -7.644 8.617 -6.521 1.00 98.62 97 ILE A CA 1
ATOM 771 C C . ILE A 1 97 ? -9.011 7.939 -6.728 1.00 98.62 97 ILE A C 1
ATOM 773 O O . ILE A 1 97 ? -9.607 7.442 -5.781 1.00 98.62 97 ILE A O 1
ATOM 777 N N . ASN A 1 98 ? -9.478 7.854 -7.980 1.00 98.50 98 ASN A N 1
ATOM 778 C CA . ASN A 1 98 ? -10.718 7.179 -8.382 1.00 98.50 98 ASN A CA 1
ATOM 779 C C . ASN A 1 98 ? -10.466 5.851 -9.127 1.00 98.50 98 ASN A C 1
ATOM 781 O O . ASN A 1 98 ? -11.312 5.422 -9.915 1.00 98.50 98 ASN A O 1
ATOM 785 N N . ASP A 1 99 ? -9.301 5.222 -8.943 1.00 98.88 99 ASP A N 1
ATOM 786 C CA . ASP A 1 99 ? -8.964 3.954 -9.602 1.00 98.88 99 ASP A CA 1
ATOM 787 C C . ASP A 1 99 ? -10.039 2.884 -9.338 1.00 98.88 99 ASP A C 1
ATOM 789 O O . ASP A 1 99 ? -10.551 2.808 -8.219 1.00 98.88 99 ASP A O 1
ATOM 793 N N . PRO A 1 100 ? -10.410 2.037 -10.315 1.00 98.50 100 PRO A N 1
ATOM 794 C CA . PRO A 1 100 ? -11.381 0.968 -10.081 1.00 98.50 100 PRO A CA 1
ATOM 795 C C . PRO A 1 100 ? -10.935 -0.046 -9.013 1.00 98.50 100 PRO A C 1
ATOM 797 O O . PRO A 1 100 ? -11.790 -0.633 -8.348 1.00 98.50 100 PRO A O 1
ATOM 800 N N . ASP A 1 101 ? -9.630 -0.244 -8.817 1.00 98.75 101 ASP A N 1
ATOM 801 C CA . ASP A 1 101 ? -9.084 -1.166 -7.823 1.00 98.75 101 ASP A CA 1
ATOM 802 C C . ASP A 1 101 ? -8.945 -0.487 -6.451 1.00 98.75 101 ASP A C 1
ATOM 804 O O . ASP A 1 101 ? -8.268 0.531 -6.288 1.00 98.75 101 ASP A O 1
ATOM 808 N N . GLU A 1 102 ? -9.579 -1.065 -5.430 1.00 98.75 102 GLU A N 1
ATOM 809 C CA . GLU A 1 102 ? -9.538 -0.527 -4.068 1.00 98.75 102 GLU A CA 1
ATOM 810 C C . GLU A 1 102 ? -8.134 -0.534 -3.448 1.00 98.75 102 GLU A C 1
ATOM 812 O O . GLU A 1 102 ? -7.849 0.315 -2.611 1.00 98.75 102 GLU A O 1
ATOM 817 N N . ASN A 1 103 ? -7.226 -1.421 -3.872 1.00 98.69 103 ASN A N 1
ATOM 818 C CA . ASN A 1 103 ? -5.850 -1.442 -3.371 1.00 98.69 103 ASN A CA 1
ATOM 819 C C . ASN A 1 103 ? -5.038 -0.258 -3.901 1.00 98.69 103 ASN A C 1
ATOM 821 O O . ASN A 1 103 ? -4.148 0.233 -3.204 1.00 98.69 103 ASN A O 1
ATOM 825 N N . VAL A 1 104 ? -5.338 0.204 -5.120 1.00 98.88 104 VAL A N 1
ATOM 826 C CA . VAL A 1 104 ? -4.732 1.415 -5.688 1.00 98.88 104 VAL A CA 1
ATOM 827 C C . VAL A 1 104 ? -5.256 2.640 -4.940 1.00 98.88 104 VAL A C 1
ATOM 829 O O . VAL A 1 104 ? -4.459 3.454 -4.474 1.00 98.88 104 VAL A O 1
ATOM 832 N N . ARG A 1 105 ? -6.575 2.738 -4.719 1.00 98.88 105 ARG A N 1
ATOM 833 C CA . ARG A 1 105 ? -7.163 3.840 -3.934 1.00 98.88 105 ARG A CA 1
ATOM 834 C C . ARG A 1 105 ? -6.696 3.842 -2.475 1.00 98.88 105 ARG A C 1
ATOM 836 O O . ARG A 1 105 ? -6.396 4.902 -1.935 1.00 98.88 105 ARG A O 1
ATOM 843 N N . ALA A 1 106 ? -6.544 2.675 -1.849 1.00 98.75 106 ALA A N 1
ATOM 844 C CA . ALA A 1 106 ? -6.012 2.552 -0.490 1.00 98.75 106 ALA A CA 1
ATOM 845 C C . ALA A 1 106 ? -4.556 3.031 -0.411 1.00 98.75 106 ALA A C 1
ATOM 847 O O . ALA A 1 106 ? -4.169 3.677 0.558 1.00 98.75 106 ALA A O 1
ATOM 848 N N . MET A 1 107 ? -3.756 2.782 -1.456 1.00 98.62 107 MET A N 1
ATOM 849 C CA . MET A 1 107 ? -2.417 3.360 -1.558 1.00 98.62 107 MET A CA 1
ATOM 850 C C . MET A 1 107 ? -2.465 4.888 -1.691 1.00 98.62 107 MET A C 1
ATOM 852 O O . MET A 1 107 ? -1.689 5.575 -1.034 1.00 98.62 107 MET A O 1
ATOM 856 N N . CYS A 1 108 ? -3.415 5.432 -2.459 1.00 98.81 108 CYS A N 1
ATOM 857 C CA . CYS A 1 108 ? -3.618 6.881 -2.543 1.00 98.81 108 CYS A CA 1
ATOM 858 C C . CYS A 1 108 ? -3.953 7.492 -1.171 1.00 98.81 108 CYS A C 1
ATOM 860 O O . CYS A 1 108 ? -3.401 8.529 -0.816 1.00 98.81 108 CYS A O 1
ATOM 862 N N . ALA A 1 109 ? -4.779 6.815 -0.364 1.00 98.69 109 ALA A N 1
ATOM 863 C CA . ALA A 1 109 ? -5.160 7.244 0.986 1.00 98.69 109 ALA A CA 1
ATOM 864 C C . ALA A 1 109 ? -4.003 7.288 2.003 1.00 98.69 109 ALA A C 1
ATOM 866 O O . ALA A 1 109 ? -4.176 7.840 3.092 1.00 98.69 109 ALA A O 1
ATOM 867 N N . LYS A 1 110 ? -2.828 6.731 1.678 1.00 97.88 110 LYS A N 1
ATOM 868 C CA . LYS A 1 110 ? -1.632 6.867 2.522 1.00 97.88 110 LYS A CA 1
ATOM 869 C C . LYS A 1 110 ? -0.996 8.252 2.438 1.00 97.88 110 LYS A C 1
ATOM 871 O O . LYS A 1 110 ? -0.293 8.642 3.366 1.00 97.88 110 LYS A O 1
ATOM 876 N N . TRP A 1 111 ? -1.242 8.995 1.362 1.00 98.06 111 TRP A N 1
ATOM 877 C CA . TRP A 1 111 ? -0.809 10.383 1.255 1.00 98.06 111 TRP A CA 1
ATOM 878 C C . TRP A 1 111 ? -1.742 11.273 2.075 1.00 98.06 111 TRP A C 1
ATOM 880 O O . TRP A 1 111 ? -2.942 11.332 1.807 1.00 98.06 111 TRP A O 1
ATOM 890 N N . GLU A 1 112 ? -1.194 11.981 3.065 1.00 95.88 112 GLU A N 1
ATOM 891 C CA . GLU A 1 112 ? -1.965 12.825 3.993 1.00 95.88 112 GLU A CA 1
ATOM 892 C C . GLU A 1 112 ? -2.816 13.883 3.270 1.00 95.88 112 GLU A C 1
ATOM 894 O O . GLU A 1 112 ? -3.915 14.214 3.708 1.00 95.88 112 GLU A O 1
ATOM 899 N N . THR A 1 113 ? -2.336 14.380 2.132 1.00 97.69 113 THR A N 1
ATOM 900 C CA . THR A 1 113 ? -3.022 15.360 1.278 1.00 97.69 113 THR A CA 1
ATOM 901 C C . THR A 1 113 ? -4.247 14.794 0.560 1.00 97.69 113 THR A C 1
ATOM 903 O O . THR A 1 113 ? -5.186 15.543 0.303 1.00 97.69 113 THR A O 1
ATOM 906 N N . LEU A 1 114 ? -4.261 13.491 0.257 1.00 98.62 114 LEU A N 1
ATOM 907 C CA . LEU A 1 114 ? -5.324 12.820 -0.502 1.00 98.62 114 LEU A CA 1
ATOM 908 C C . LEU A 1 114 ? -6.306 12.069 0.399 1.00 98.62 114 LEU A C 1
ATOM 910 O O . LEU A 1 114 ? -7.484 11.937 0.069 1.00 98.62 114 LEU A O 1
ATOM 914 N N . ALA A 1 115 ? -5.841 11.590 1.554 1.00 98.44 115 ALA A N 1
ATOM 915 C CA . ALA A 1 115 ? -6.640 10.820 2.501 1.00 98.44 115 ALA A CA 1
ATOM 916 C C . ALA A 1 115 ? -8.003 11.453 2.856 1.00 98.44 115 ALA A C 1
ATOM 918 O O . ALA A 1 115 ? -8.982 10.703 2.904 1.00 98.44 115 ALA A O 1
ATOM 919 N N . PRO A 1 116 ? -8.133 12.786 3.055 1.00 98.62 116 PRO A N 1
ATOM 920 C CA . PRO A 1 116 ? -9.417 13.414 3.364 1.00 98.62 116 PRO A CA 1
ATOM 921 C C . PRO A 1 116 ? -10.486 13.235 2.279 1.00 98.62 116 PRO A C 1
ATOM 923 O O . PRO A 1 116 ? -11.669 13.212 2.606 1.00 98.62 116 PRO A O 1
ATOM 926 N N . GLU A 1 117 ? -10.107 13.081 1.006 1.00 98.50 117 GLU A N 1
ATOM 927 C CA . GLU A 1 117 ? -11.061 12.864 -0.094 1.00 98.50 117 GLU A CA 1
ATOM 928 C C . GLU A 1 117 ? -11.634 11.436 -0.096 1.00 98.50 117 GLU A C 1
ATOM 930 O O . GLU A 1 117 ? -12.707 11.187 -0.644 1.00 98.50 117 GLU A O 1
ATOM 935 N N . LEU A 1 118 ? -10.948 10.502 0.569 1.00 98.62 118 LEU A N 1
ATOM 936 C CA . LEU A 1 118 ? -11.239 9.068 0.552 1.00 98.62 118 LEU A CA 1
ATOM 937 C C . LEU A 1 118 ? -11.903 8.550 1.841 1.00 98.62 118 LEU A C 1
ATOM 939 O O . LEU A 1 118 ? -12.248 7.373 1.932 1.00 98.62 118 LEU A O 1
ATOM 943 N N . ILE A 1 119 ? -12.180 9.412 2.829 1.00 98.25 119 ILE A N 1
ATOM 944 C CA . ILE A 1 119 ? -12.806 9.009 4.111 1.00 98.25 119 ILE A CA 1
ATOM 945 C C . ILE A 1 119 ? -14.216 8.413 3.946 1.00 98.25 119 ILE A C 1
ATOM 947 O O . ILE A 1 119 ? -14.733 7.757 4.853 1.00 98.25 119 ILE A O 1
ATOM 951 N N . HIS A 1 120 ? -14.847 8.647 2.792 1.00 98.12 120 HIS A N 1
ATOM 952 C CA . HIS A 1 120 ? -16.159 8.124 2.410 1.00 98.12 120 HIS A CA 1
ATOM 953 C C . HIS A 1 120 ? -16.089 7.114 1.255 1.00 98.12 120 HIS A C 1
ATOM 955 O O . HIS A 1 120 ? -17.132 6.774 0.694 1.00 98.12 120 HIS A O 1
ATOM 961 N N . ASP A 1 121 ? -14.893 6.629 0.895 1.00 98.81 121 ASP A N 1
ATOM 962 C CA . ASP A 1 121 ? -14.730 5.584 -0.121 1.00 98.81 121 ASP A CA 1
ATOM 963 C C . ASP A 1 121 ? -15.623 4.383 0.220 1.00 98.81 121 ASP A C 1
ATOM 965 O O . ASP A 1 121 ? -15.734 4.048 1.401 1.00 98.81 121 ASP A O 1
ATOM 969 N N . PRO A 1 122 ? -16.275 3.719 -0.751 1.00 98.31 122 PRO A N 1
ATOM 970 C CA . PRO A 1 122 ? -17.119 2.557 -0.474 1.00 98.31 122 PRO A CA 1
ATOM 971 C C . PRO A 1 122 ? -16.360 1.393 0.181 1.00 98.31 122 PRO A C 1
ATOM 973 O O . PRO A 1 122 ? -16.954 0.647 0.964 1.00 98.31 122 PRO A O 1
ATOM 976 N N . SER A 1 123 ? -15.060 1.252 -0.077 1.00 98.69 123 SER A N 1
ATOM 977 C CA . SER A 1 123 ? -14.234 0.187 0.481 1.00 98.69 123 SER A CA 1
ATOM 978 C C . SER A 1 123 ? -13.801 0.488 1.924 1.00 98.69 123 SER A C 1
ATOM 980 O O . SER A 1 123 ? -13.147 1.507 2.175 1.00 98.69 123 SER A O 1
ATOM 982 N N . PRO A 1 124 ? -14.087 -0.404 2.895 1.00 98.62 124 PRO A N 1
ATOM 983 C CA . PRO A 1 124 ? -13.533 -0.301 4.243 1.00 98.62 124 PRO A CA 1
ATOM 984 C C . PRO A 1 124 ? -12.002 -0.326 4.272 1.00 98.62 124 PRO A C 1
ATOM 986 O O . PRO A 1 124 ? -11.424 0.277 5.169 1.00 98.62 124 PRO A O 1
ATOM 989 N N . LEU A 1 125 ? -11.351 -0.976 3.297 1.00 98.56 125 LEU A N 1
ATOM 990 C CA . LEU A 1 125 ? -9.890 -1.014 3.183 1.00 98.56 125 LEU A CA 1
ATOM 991 C C . LEU A 1 125 ? -9.322 0.384 2.917 1.00 98.56 125 LEU A C 1
ATOM 993 O O . LEU A 1 125 ? -8.386 0.812 3.585 1.00 98.56 125 LEU A O 1
ATOM 997 N N . VAL A 1 126 ? -9.923 1.118 1.979 1.00 98.88 126 VAL A N 1
ATOM 998 C CA . VAL A 1 126 ? -9.511 2.493 1.664 1.00 98.88 126 VAL A CA 1
ATOM 999 C C . VAL A 1 126 ? -9.743 3.404 2.869 1.00 98.88 126 VAL A C 1
ATOM 1001 O O . VAL A 1 126 ? -8.845 4.136 3.280 1.00 98.88 126 VAL A O 1
ATOM 1004 N N . ARG A 1 127 ? -10.918 3.295 3.503 1.00 98.81 127 ARG A N 1
ATOM 1005 C CA . ARG A 1 127 ? -11.244 4.055 4.719 1.00 98.81 127 ARG A CA 1
ATOM 1006 C C . ARG A 1 127 ? -10.322 3.717 5.896 1.00 98.81 127 ARG A C 1
ATOM 1008 O O . ARG A 1 127 ? -9.984 4.608 6.670 1.00 98.81 127 ARG A O 1
ATOM 1015 N N . GLN A 1 128 ? -9.901 2.461 6.036 1.00 98.75 128 GLN A N 1
ATOM 1016 C CA . GLN A 1 128 ? -8.892 2.057 7.015 1.00 98.75 128 GLN A CA 1
ATOM 1017 C C . GLN A 1 128 ? -7.567 2.776 6.736 1.00 98.75 128 GLN A C 1
ATOM 1019 O O . GLN A 1 128 ? -7.020 3.383 7.650 1.00 98.75 128 GLN A O 1
ATOM 1024 N N . SER A 1 129 ? -7.093 2.794 5.485 1.00 98.56 129 SER A N 1
ATOM 1025 C CA . SER A 1 129 ? -5.873 3.527 5.117 1.00 98.56 129 SER A CA 1
ATOM 1026 C C . SER A 1 129 ? -5.965 5.033 5.408 1.00 98.56 129 SER A C 1
ATOM 1028 O O . SER A 1 129 ? -4.976 5.613 5.848 1.00 98.56 129 SER A O 1
ATOM 1030 N N . CYS A 1 130 ? -7.141 5.660 5.267 1.00 98.69 130 CYS A N 1
ATOM 1031 C CA . CYS A 1 130 ? -7.358 7.049 5.705 1.00 98.69 130 CYS A CA 1
ATOM 1032 C C . CYS A 1 130 ? -7.205 7.230 7.225 1.00 98.69 130 CYS A C 1
ATOM 1034 O O . CYS A 1 130 ? -6.628 8.215 7.679 1.00 98.69 130 CYS A O 1
ATOM 1036 N N . ALA A 1 131 ? -7.744 6.304 8.025 1.00 98.62 131 ALA A N 1
ATOM 1037 C CA . ALA A 1 131 ? -7.610 6.353 9.481 1.00 98.62 131 ALA A CA 1
ATOM 1038 C C . ALA A 1 131 ? -6.154 6.122 9.928 1.00 98.62 131 ALA A C 1
ATOM 1040 O O . ALA A 1 131 ? -5.694 6.722 10.898 1.00 98.62 131 ALA A O 1
ATOM 1041 N N . GLU A 1 132 ? -5.411 5.289 9.202 1.00 98.31 132 GLU A N 1
ATOM 1042 C CA . GLU A 1 132 ? -3.999 5.027 9.481 1.00 98.31 132 GLU A CA 1
ATOM 1043 C C . GLU A 1 132 ? -3.084 6.196 9.081 1.00 98.31 132 GLU A C 1
ATOM 1045 O O . GLU A 1 132 ? -2.060 6.415 9.725 1.00 98.31 132 GLU A O 1
ATOM 1050 N N . SER A 1 133 ? -3.434 6.969 8.046 1.00 97.44 133 SER A N 1
ATOM 1051 C CA . SER A 1 133 ? -2.561 8.028 7.518 1.00 97.44 133 SER A CA 1
ATOM 1052 C C . SER A 1 133 ? -2.564 9.318 8.335 1.00 97.44 133 SER A C 1
ATOM 1054 O O . SER A 1 133 ? -1.594 10.072 8.287 1.00 97.44 133 SER A O 1
ATOM 1056 N N . SER A 1 134 ? -3.618 9.589 9.110 1.00 97.44 134 SER A N 1
ATOM 1057 C CA . SER A 1 134 ? -3.690 10.795 9.934 1.00 97.44 134 SER A CA 1
ATOM 1058 C C . SER A 1 134 ? -4.517 10.591 11.194 1.00 97.44 134 SER A C 1
ATOM 1060 O O . SER A 1 134 ? -5.681 10.187 11.149 1.00 97.44 134 SER A O 1
ATOM 1062 N N . HIS A 1 135 ? -3.954 11.003 12.331 1.00 98.19 135 HIS A N 1
ATOM 1063 C CA . HIS A 1 135 ? -4.650 11.009 13.618 1.00 98.19 135 HIS A CA 1
ATOM 1064 C C . HIS A 1 135 ? -5.959 11.804 13.589 1.00 98.19 135 HIS A C 1
ATOM 1066 O O . HIS A 1 135 ? -6.948 11.424 14.218 1.00 98.19 135 HIS A O 1
ATOM 1072 N N . HIS A 1 136 ? -5.979 12.918 12.851 1.00 98.38 136 HIS A N 1
ATOM 1073 C CA . HIS A 1 136 ? -7.175 13.742 12.723 1.00 98.38 136 HIS A CA 1
ATOM 1074 C C . HIS A 1 136 ? -8.307 12.970 12.036 1.00 98.38 136 HIS A C 1
ATOM 1076 O O . HIS A 1 136 ? -9.430 12.959 12.539 1.00 98.38 136 HIS A O 1
ATOM 1082 N N . LEU A 1 137 ? -8.001 12.280 10.935 1.00 98.50 137 LEU A N 1
ATOM 1083 C CA . LEU A 1 137 ? -8.973 11.455 10.218 1.00 98.50 137 LEU A CA 1
ATOM 1084 C C . LEU A 1 137 ? -9.413 10.261 11.067 1.00 98.50 137 LEU A C 1
ATOM 1086 O O . LEU A 1 137 ? -10.610 10.007 11.187 1.00 98.50 137 LEU A O 1
ATOM 1090 N N . ALA A 1 138 ? -8.480 9.607 11.759 1.00 98.69 138 ALA A N 1
ATOM 1091 C CA . ALA A 1 138 ? -8.788 8.530 12.694 1.00 98.69 138 ALA A CA 1
ATOM 1092 C C . ALA A 1 138 ? -9.832 8.945 13.744 1.00 98.69 138 ALA A C 1
ATOM 1094 O O . ALA A 1 138 ? -10.786 8.208 13.995 1.00 98.69 138 ALA A O 1
ATOM 1095 N N . LYS A 1 139 ? -9.708 10.152 14.314 1.00 98.62 139 LYS A N 1
ATOM 1096 C CA . LYS A 1 139 ? -10.685 10.706 15.266 1.00 98.62 139 LYS A CA 1
ATOM 1097 C C . LYS A 1 139 ? -12.074 10.889 14.664 1.00 98.62 139 LYS A C 1
ATOM 1099 O O . LYS A 1 139 ? -13.063 10.640 15.348 1.00 98.62 139 LYS A O 1
ATOM 1104 N N . LEU A 1 140 ? -12.164 11.306 13.402 1.00 98.44 140 LEU A N 1
ATOM 1105 C CA . LEU A 1 140 ? -13.445 11.436 12.699 1.00 98.44 140 LEU A CA 1
ATOM 1106 C C . LEU A 1 140 ? -14.094 10.068 12.430 1.00 98.44 140 LEU A C 1
ATOM 1108 O O . LEU A 1 140 ? -15.318 9.970 12.354 1.00 98.44 140 LEU A O 1
ATOM 1112 N N . MET A 1 141 ? -13.283 9.016 12.304 1.00 98.44 141 MET A N 1
ATOM 1113 C CA . MET A 1 141 ? -13.699 7.693 11.829 1.00 98.44 141 MET A CA 1
ATOM 1114 C C . MET A 1 141 ? -13.844 6.640 12.940 1.00 98.44 141 MET A C 1
ATOM 1116 O O . MET A 1 141 ? -14.289 5.527 12.664 1.00 98.44 141 MET A O 1
ATOM 1120 N N . ILE A 1 142 ? -13.549 6.986 14.198 1.00 98.56 142 ILE A N 1
ATOM 1121 C CA . ILE A 1 142 ? -13.524 6.056 15.344 1.00 98.56 142 ILE A CA 1
ATOM 1122 C C . ILE A 1 142 ? -14.840 5.289 15.569 1.00 98.56 142 ILE A C 1
ATOM 1124 O O . ILE A 1 142 ? -14.825 4.159 16.047 1.00 98.56 142 ILE A O 1
ATOM 1128 N N . ASN A 1 143 ? -15.978 5.869 15.174 1.00 98.12 143 ASN A N 1
ATOM 1129 C CA . ASN A 1 143 ? -17.310 5.261 15.296 1.00 98.12 143 ASN A CA 1
ATOM 1130 C C . ASN A 1 143 ? -17.779 4.551 14.013 1.00 98.12 143 ASN A C 1
ATOM 1132 O O . ASN A 1 143 ? -18.977 4.327 13.837 1.00 98.12 143 ASN A O 1
ATOM 1136 N N . SER A 1 144 ? -16.870 4.236 13.086 1.00 98.44 144 SER A N 1
ATOM 1137 C CA . SER A 1 144 ? -17.216 3.533 11.849 1.00 98.44 144 SER A CA 1
ATOM 1138 C C . SER A 1 144 ? -17.941 2.215 12.133 1.00 98.44 144 SER A C 1
ATOM 1140 O O . SER A 1 144 ? -17.602 1.493 13.071 1.00 98.44 144 SER A O 1
ATOM 1142 N N . SER A 1 145 ? -18.916 1.863 11.292 1.00 97.69 145 SER A N 1
ATOM 1143 C CA . SER A 1 145 ? -19.569 0.550 11.333 1.00 97.69 145 SER A CA 1
ATOM 1144 C C . SER A 1 145 ? -18.594 -0.596 11.063 1.00 97.69 145 SER A C 1
ATOM 1146 O O . SER A 1 145 ? -18.768 -1.698 11.583 1.00 97.69 145 SER A O 1
ATOM 1148 N N . ASP A 1 146 ? -17.545 -0.333 10.289 1.00 98.50 146 ASP A N 1
ATOM 1149 C CA . ASP A 1 146 ? -16.591 -1.334 9.840 1.00 98.50 146 ASP A CA 1
ATOM 1150 C C . ASP A 1 146 ? -15.457 -1.479 10.846 1.00 98.50 146 ASP A C 1
ATOM 1152 O O . ASP A 1 146 ? -14.720 -0.533 11.131 1.00 98.50 146 ASP A O 1
ATOM 1156 N N . TRP A 1 147 ? -15.292 -2.693 11.368 1.00 98.50 147 TRP A N 1
ATOM 1157 C CA . TRP A 1 147 ? -14.243 -2.982 12.342 1.00 98.50 147 TRP A CA 1
ATOM 1158 C C . TRP A 1 147 ? -12.841 -2.715 11.776 1.00 98.50 147 TRP A C 1
ATOM 1160 O O . TRP A 1 147 ? -11.973 -2.294 12.526 1.00 98.50 147 TRP A O 1
ATOM 1170 N N . GLN A 1 148 ? -12.630 -2.884 10.463 1.00 98.38 148 GLN A N 1
ATOM 1171 C CA . GLN A 1 148 ? -11.354 -2.596 9.792 1.00 98.38 148 GLN A CA 1
ATOM 1172 C C . GLN A 1 148 ? -10.962 -1.121 9.923 1.00 98.38 148 GLN A C 1
ATOM 1174 O O . GLN A 1 148 ? -9.819 -0.800 10.229 1.00 98.38 148 GLN A O 1
ATOM 1179 N N . VAL A 1 149 ? -11.931 -0.217 9.769 1.00 98.81 149 VAL A N 1
ATOM 1180 C CA . VAL A 1 149 ? -11.702 1.223 9.925 1.00 98.81 149 VAL A CA 1
ATOM 1181 C C . VAL A 1 149 ? -11.385 1.550 11.380 1.00 98.81 149 VAL A C 1
ATOM 1183 O O . VAL A 1 149 ? -10.422 2.262 11.650 1.00 98.81 149 VAL A O 1
ATOM 1186 N N . ARG A 1 150 ? -12.136 0.976 12.330 1.00 98.81 150 ARG A N 1
ATOM 1187 C CA . ARG A 1 150 ? -11.852 1.151 13.764 1.00 98.81 150 ARG A CA 1
ATOM 1188 C C . ARG A 1 150 ? -10.499 0.554 14.165 1.00 98.81 150 ARG A C 1
ATOM 1190 O O . ARG A 1 150 ? -9.811 1.139 14.992 1.00 98.81 150 ARG A O 1
ATOM 1197 N N . ALA A 1 151 ? -10.071 -0.546 13.546 1.00 98.50 151 ALA A N 1
ATOM 1198 C CA . ALA A 1 151 ? -8.732 -1.104 13.729 1.00 98.50 151 ALA A CA 1
ATOM 1199 C C . ALA A 1 151 ? -7.648 -0.135 13.226 1.00 98.50 151 ALA A C 1
ATOM 1201 O O . ALA A 1 151 ? -6.670 0.091 13.934 1.00 98.50 151 ALA A O 1
ATOM 1202 N N . GLY A 1 152 ? -7.867 0.511 12.074 1.00 98.38 152 GLY A N 1
ATOM 1203 C CA . GLY A 1 152 ? -7.021 1.607 11.589 1.00 98.38 152 GLY A CA 1
ATOM 1204 C C . GLY A 1 152 ? -6.980 2.803 12.547 1.00 98.38 152 GLY A C 1
ATOM 1205 O O . GLY A 1 152 ? -5.935 3.415 12.722 1.00 98.38 152 GLY A O 1
ATOM 1206 N N . CYS A 1 153 ? -8.075 3.109 13.251 1.00 98.75 153 CYS A N 1
ATOM 1207 C CA . CYS A 1 153 ? -8.067 4.117 14.318 1.00 98.75 153 CYS A CA 1
ATOM 1208 C C . CYS A 1 153 ? -7.268 3.664 15.553 1.00 98.75 153 CYS A C 1
ATOM 1210 O O . CYS A 1 153 ? -6.597 4.480 16.180 1.00 98.75 153 CYS A O 1
ATOM 1212 N N . ALA A 1 154 ? -7.329 2.378 15.909 1.00 98.69 154 ALA A N 1
ATOM 1213 C CA . ALA A 1 154 ? -6.673 1.813 17.090 1.00 98.69 154 ALA A CA 1
ATOM 1214 C C . ALA A 1 154 ? -5.136 1.787 17.002 1.00 98.69 154 ALA A C 1
ATOM 1216 O O . ALA A 1 154 ? -4.479 1.511 18.004 1.00 98.69 154 ALA A O 1
ATOM 1217 N N . ILE A 1 155 ? -4.533 2.113 15.851 1.00 97.88 155 ILE A N 1
ATOM 1218 C CA . ILE A 1 155 ? -3.074 2.298 15.766 1.00 97.88 155 ILE A CA 1
ATOM 1219 C C . ILE A 1 155 ? -2.599 3.482 16.618 1.00 97.88 155 ILE A C 1
ATOM 1221 O O . ILE A 1 155 ? -1.440 3.529 17.017 1.00 97.88 155 ILE A O 1
ATOM 1225 N N . TRP A 1 156 ? -3.483 4.444 16.891 1.00 98.19 156 TRP A N 1
ATOM 1226 C CA . TRP A 1 156 ? -3.186 5.634 17.675 1.00 98.19 156 TRP A CA 1
ATOM 1227 C C . TRP A 1 156 ? -3.520 5.375 19.146 1.00 98.19 156 TRP A C 1
ATOM 1229 O O . TRP A 1 156 ? -4.664 5.057 19.467 1.00 98.19 156 TRP A O 1
ATOM 1239 N N . GLU A 1 157 ? -2.545 5.515 20.048 1.00 96.94 157 GLU A N 1
ATOM 1240 C CA . GLU A 1 157 ? -2.675 5.072 21.449 1.00 96.94 157 GLU A CA 1
ATOM 1241 C C . GLU A 1 157 ? -3.874 5.702 22.190 1.00 96.94 157 GLU A C 1
ATOM 1243 O O . GLU A 1 157 ? -4.616 5.005 22.882 1.00 96.94 157 GLU A O 1
ATOM 1248 N N . ASP A 1 158 ? -4.138 7.000 22.012 1.00 98.06 158 ASP A N 1
ATOM 1249 C CA . ASP A 1 158 ? -5.281 7.681 22.643 1.00 98.06 158 ASP A CA 1
ATOM 1250 C C . ASP A 1 158 ? -6.641 7.201 22.110 1.00 98.06 158 ASP A C 1
ATOM 1252 O O . ASP A 1 158 ? -7.653 7.276 22.815 1.00 98.06 158 ASP A O 1
ATOM 1256 N N . LEU A 1 159 ? -6.683 6.698 20.875 1.00 98.69 159 LEU A N 1
ATOM 1257 C CA . LEU A 1 159 ? -7.878 6.095 20.287 1.00 98.69 159 LEU A CA 1
ATOM 1258 C C . LEU A 1 159 ? -7.992 4.616 20.663 1.00 98.69 159 LEU A C 1
ATOM 1260 O O . LEU A 1 159 ? -9.097 4.145 20.918 1.00 98.69 159 LEU A O 1
ATOM 1264 N N . ALA A 1 160 ? -6.873 3.902 20.802 1.00 98.56 160 ALA A N 1
ATOM 1265 C CA . ALA A 1 160 ? -6.838 2.546 21.342 1.00 98.56 160 ALA A CA 1
ATOM 1266 C C . ALA A 1 160 ? -7.430 2.481 22.757 1.00 98.56 160 ALA A C 1
ATOM 1268 O O . ALA A 1 160 ? -8.219 1.589 23.058 1.00 98.56 160 ALA A O 1
ATOM 1269 N N . VAL A 1 161 ? -7.127 3.466 23.612 1.00 98.31 161 VAL A N 1
ATOM 1270 C CA . VAL A 1 161 ? -7.752 3.595 24.942 1.00 98.31 161 VAL A CA 1
ATOM 1271 C C . VAL A 1 161 ? -9.280 3.697 24.837 1.00 98.31 161 VAL A C 1
ATOM 1273 O O . VAL A 1 161 ? -9.993 3.124 25.654 1.00 98.31 161 VAL A O 1
ATOM 1276 N N . GLN A 1 162 ? -9.806 4.390 23.825 1.00 98.31 162 GLN A N 1
ATOM 1277 C CA . GLN A 1 162 ? -11.255 4.516 23.611 1.00 98.31 162 GLN A CA 1
ATOM 1278 C C . GLN A 1 162 ? -11.877 3.241 23.021 1.00 98.31 162 GLN A C 1
ATOM 1280 O O . GLN A 1 162 ? -13.029 2.925 23.317 1.00 98.31 162 GLN A O 1
ATOM 1285 N N . LEU A 1 163 ? -11.115 2.498 22.216 1.00 98.56 163 LEU A N 1
ATOM 1286 C CA . LEU A 1 163 ? -11.543 1.284 21.516 1.00 98.56 163 LEU A CA 1
ATOM 1287 C C . LEU A 1 163 ? -11.231 -0.015 22.271 1.00 98.56 163 LEU A C 1
ATOM 1289 O O . LEU A 1 163 ? -11.536 -1.101 21.792 1.00 98.56 163 LEU A O 1
ATOM 1293 N N . MET A 1 164 ? -10.676 0.052 23.478 1.00 97.62 164 MET A N 1
ATOM 1294 C CA . MET A 1 164 ? -10.286 -1.145 24.227 1.00 97.62 164 MET A CA 1
ATOM 1295 C C . MET A 1 164 ? -11.452 -2.100 24.545 1.00 97.62 164 MET A C 1
ATOM 1297 O O . MET A 1 164 ? -11.229 -3.278 24.781 1.00 97.62 164 MET A O 1
ATOM 1301 N N . ASN A 1 165 ? -12.696 -1.609 24.530 1.00 97.62 165 ASN A N 1
ATOM 1302 C CA . ASN A 1 165 ? -13.910 -2.411 24.716 1.00 97.62 165 ASN A CA 1
ATOM 1303 C C . ASN A 1 165 ? -14.674 -2.634 23.398 1.00 97.62 165 ASN A C 1
ATOM 1305 O O . ASN A 1 165 ? -15.878 -2.892 23.423 1.00 97.62 165 ASN A O 1
ATOM 1309 N N . ASP A 1 166 ? -14.009 -2.488 22.246 1.00 98.69 166 ASP A N 1
ATOM 1310 C CA . ASP A 1 166 ? -14.629 -2.695 20.938 1.00 98.69 166 ASP A CA 1
ATOM 1311 C C . ASP A 1 166 ? -15.270 -4.082 20.846 1.00 98.69 166 ASP A C 1
ATOM 1313 O O . ASP A 1 166 ? -14.756 -5.064 21.381 1.00 98.69 166 ASP A O 1
ATOM 1317 N N . VAL A 1 167 ? -16.391 -4.183 20.137 1.00 98.12 167 VAL A N 1
ATOM 1318 C CA . VAL A 1 167 ? -17.099 -5.453 19.932 1.00 98.12 167 VAL A CA 1
ATOM 1319 C C . VAL A 1 167 ? -16.258 -6.474 19.156 1.00 98.12 167 VAL A C 1
ATOM 1321 O O . VAL A 1 167 ? -16.372 -7.677 19.397 1.00 98.12 167 VAL A O 1
ATOM 1324 N N . SER A 1 168 ? -15.396 -6.013 18.250 1.00 98.44 168 SER A N 1
ATOM 1325 C CA . SER A 1 168 ? -14.493 -6.844 17.457 1.00 98.44 168 SER A CA 1
ATOM 1326 C C . SER A 1 168 ? -13.213 -7.122 18.237 1.00 98.44 168 SER A C 1
ATOM 1328 O O . SER A 1 168 ? -12.514 -6.210 18.679 1.00 98.44 168 SER A O 1
ATOM 1330 N N . TRP A 1 169 ? -12.888 -8.407 18.391 1.00 98.44 169 TRP A N 1
ATOM 1331 C CA . TRP A 1 169 ? -11.636 -8.818 19.025 1.00 98.44 169 TRP A CA 1
ATOM 1332 C C . TRP A 1 169 ? -10.426 -8.385 18.184 1.00 98.44 169 TRP A C 1
ATOM 1334 O O . TRP A 1 169 ? -9.375 -8.117 18.751 1.00 98.44 169 TRP A O 1
ATOM 1344 N N . GLU A 1 170 ? -10.574 -8.253 16.861 1.00 98.38 170 GLU A N 1
ATOM 1345 C CA . GLU A 1 170 ? -9.537 -7.753 15.957 1.00 98.38 170 GLU A CA 1
ATOM 1346 C C . GLU A 1 170 ? -9.117 -6.321 16.319 1.00 98.38 170 GLU A C 1
ATOM 1348 O O . GLU A 1 170 ? -7.925 -6.034 16.399 1.00 98.38 170 GLU A O 1
ATOM 1353 N N . VAL A 1 171 ? -10.077 -5.437 16.617 1.00 98.75 171 VAL A N 1
ATOM 1354 C CA . VAL A 1 171 ? -9.786 -4.068 17.081 1.00 98.75 171 VAL A CA 1
ATOM 1355 C C . VAL A 1 171 ? -9.094 -4.100 18.445 1.00 98.75 171 VAL A C 1
ATOM 1357 O O . VAL A 1 171 ? -8.081 -3.427 18.646 1.00 98.75 171 VAL A O 1
ATOM 1360 N N . ARG A 1 172 ? -9.594 -4.924 19.377 1.00 98.69 172 ARG A N 1
ATOM 1361 C CA . ARG A 1 172 ? -8.997 -5.058 20.716 1.00 98.69 172 ARG A CA 1
ATOM 1362 C C . ARG A 1 172 ? -7.582 -5.645 20.678 1.00 98.69 172 ARG A C 1
ATOM 1364 O O . ARG A 1 172 ? -6.761 -5.264 21.505 1.00 98.69 172 ARG A O 1
ATOM 1371 N N . VAL A 1 173 ? -7.257 -6.502 19.704 1.00 98.19 173 VAL A N 1
ATOM 1372 C CA . VAL A 1 173 ? -5.884 -6.992 19.480 1.00 98.19 173 VAL A CA 1
ATOM 1373 C C . VAL A 1 173 ? -4.940 -5.842 19.141 1.00 98.19 173 VAL A C 1
ATOM 1375 O O . VAL A 1 173 ? -3.859 -5.777 19.718 1.00 98.19 173 VAL A O 1
ATOM 1378 N N . ILE A 1 174 ? -5.337 -4.924 18.253 1.00 98.19 174 ILE A N 1
ATOM 1379 C CA . ILE A 1 174 ? -4.523 -3.737 17.942 1.00 98.19 174 ILE A CA 1
ATOM 1380 C C . ILE A 1 174 ? -4.391 -2.849 19.181 1.00 98.19 174 ILE A C 1
ATOM 1382 O O . ILE A 1 174 ? -3.294 -2.407 19.508 1.00 98.19 174 ILE A O 1
ATOM 1386 N N . CYS A 1 175 ? -5.475 -2.669 19.942 1.00 98.44 175 CYS A N 1
ATOM 1387 C CA . CYS A 1 175 ? -5.419 -1.928 21.201 1.00 98.44 175 CYS A CA 1
ATOM 1388 C C . CYS A 1 175 ? -4.404 -2.543 22.179 1.00 98.44 175 CYS A C 1
ATOM 1390 O O . CYS A 1 175 ? -3.622 -1.818 22.785 1.00 98.44 175 CYS A O 1
ATOM 1392 N N . ALA A 1 176 ? -4.367 -3.875 22.292 1.00 98.06 176 ALA A N 1
ATOM 1393 C CA . ALA A 1 176 ? -3.455 -4.601 23.173 1.00 98.06 176 ALA A CA 1
ATOM 1394 C C . ALA A 1 176 ? -1.971 -4.458 22.799 1.00 98.06 176 ALA A C 1
ATOM 1396 O O . ALA A 1 176 ? -1.124 -4.718 23.649 1.00 98.06 176 ALA A O 1
ATOM 1397 N N . GLN A 1 177 ? -1.645 -4.021 21.577 1.00 96.38 177 GLN A N 1
ATOM 1398 C CA . GLN A 1 177 ? -0.260 -3.736 21.184 1.00 96.38 177 GLN A CA 1
ATOM 1399 C C . GLN A 1 177 ? 0.303 -2.505 21.907 1.00 96.38 177 GLN A C 1
ATOM 1401 O O . GLN A 1 177 ? 1.514 -2.411 22.123 1.00 96.38 177 GLN A O 1
ATOM 1406 N N . HIS A 1 178 ? -0.565 -1.577 22.324 1.00 96.06 178 HIS A N 1
ATOM 1407 C CA . HIS A 1 178 ? -0.176 -0.402 23.097 1.00 96.06 178 HIS A CA 1
ATOM 1408 C C . HIS A 1 178 ? 0.046 -0.777 24.557 1.00 96.06 178 HIS A C 1
ATOM 1410 O O . HIS A 1 178 ? -0.888 -1.182 25.252 1.00 96.06 178 HIS A O 1
ATOM 1416 N N . LYS A 1 179 ? 1.269 -0.581 25.064 1.00 92.81 179 LYS A N 1
ATOM 1417 C CA . LYS A 1 179 ? 1.631 -0.918 26.455 1.00 92.81 179 LYS A CA 1
ATOM 1418 C C . LYS A 1 179 ? 0.694 -0.270 27.487 1.00 92.81 179 LYS A C 1
ATOM 1420 O O . LYS A 1 179 ? 0.359 -0.913 28.481 1.00 92.81 179 LYS A O 1
ATOM 1425 N N . GLY A 1 180 ? 0.230 0.961 27.239 1.00 91.94 180 GLY A N 1
ATOM 1426 C CA . GLY A 1 180 ? -0.718 1.669 28.109 1.00 91.94 180 GLY A CA 1
ATOM 1427 C C . GLY A 1 180 ? -2.104 1.014 28.214 1.00 91.94 180 GLY A C 1
ATOM 1428 O O . GLY A 1 180 ? -2.795 1.192 29.220 1.00 91.94 180 GLY A O 1
ATOM 1429 N N . VAL A 1 181 ? -2.494 0.213 27.218 1.00 96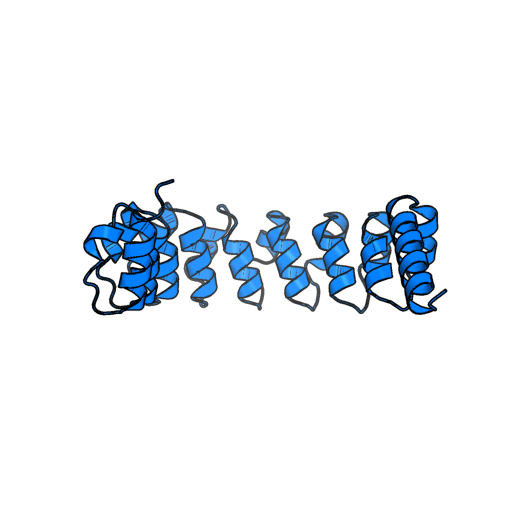.25 181 VAL A N 1
ATOM 1430 C CA . VAL A 1 181 ? -3.796 -0.471 27.144 1.00 96.25 181 VAL A CA 1
ATOM 1431 C C . VAL A 1 181 ? -3.672 -1.960 27.480 1.00 96.25 181 VAL A C 1
ATOM 1433 O O . VAL A 1 181 ? -4.553 -2.513 28.137 1.00 96.25 181 VAL A O 1
ATOM 1436 N N . ALA A 1 182 ? -2.556 -2.597 27.109 1.00 96.62 182 ALA A N 1
ATOM 1437 C CA . ALA A 1 182 ? -2.299 -4.032 27.238 1.00 96.62 182 ALA A CA 1
ATOM 1438 C C . ALA A 1 182 ? -2.662 -4.609 28.617 1.00 96.62 182 ALA A C 1
ATOM 1440 O O . ALA A 1 182 ? -3.363 -5.614 28.709 1.00 96.62 182 ALA A O 1
ATOM 1441 N N . ASN A 1 183 ? -2.264 -3.944 29.709 1.00 95.12 183 ASN A N 1
ATOM 1442 C CA . ASN A 1 183 ? -2.544 -4.428 31.066 1.00 95.12 183 ASN A CA 1
ATOM 1443 C C . ASN A 1 183 ? -4.047 -4.589 31.360 1.00 95.12 183 ASN A C 1
ATOM 1445 O O . ASN A 1 183 ? -4.431 -5.465 32.130 1.00 95.12 183 ASN A O 1
ATOM 1449 N N . GLN A 1 184 ? -4.896 -3.771 30.740 1.00 96.56 184 GLN A N 1
ATOM 1450 C CA . GLN A 1 184 ? -6.346 -3.818 30.930 1.00 96.56 184 GLN A CA 1
ATOM 1451 C C . GLN A 1 184 ? -7.015 -4.923 30.094 1.00 96.56 184 GLN A C 1
ATOM 1453 O O . GLN A 1 184 ? -8.165 -5.265 30.349 1.00 96.56 184 GLN A O 1
ATOM 1458 N N . LEU A 1 185 ? -6.295 -5.504 29.128 1.00 97.25 185 LEU A N 1
ATOM 1459 C CA . LEU A 1 185 ? -6.786 -6.530 28.202 1.00 97.25 185 LEU A CA 1
ATOM 1460 C C . LEU A 1 185 ? -6.247 -7.942 28.503 1.00 97.25 185 LEU A C 1
ATOM 1462 O O . LEU A 1 185 ? -6.481 -8.876 27.739 1.00 97.25 185 LEU A O 1
ATOM 1466 N N . ARG A 1 186 ? -5.558 -8.140 29.634 1.00 94.94 186 ARG A N 1
ATOM 1467 C CA . ARG A 1 186 ? -5.008 -9.454 30.033 1.00 94.94 186 ARG A CA 1
ATOM 1468 C C . ARG A 1 186 ? -6.073 -10.512 30.315 1.00 94.94 186 ARG A C 1
ATOM 1470 O O . ARG A 1 186 ? -5.830 -11.699 30.115 1.00 94.94 186 ARG A O 1
ATOM 1477 N N . ASP A 1 187 ? -7.252 -10.069 30.737 1.00 94.75 187 ASP A N 1
ATOM 1478 C CA . ASP A 1 187 ? -8.410 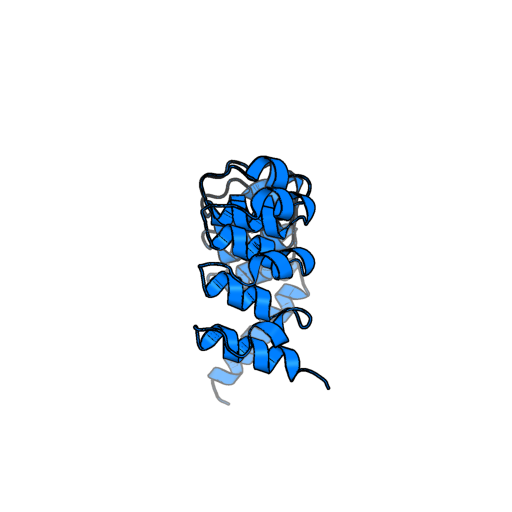-10.922 31.013 1.00 94.75 187 ASP A CA 1
ATOM 1479 C C . ASP A 1 187 ? -9.475 -10.830 29.906 1.00 94.75 187 ASP A C 1
ATOM 1481 O O . ASP A 1 187 ? -10.638 -11.171 30.131 1.00 94.75 187 ASP A O 1
ATOM 1485 N N . ASP A 1 188 ? -9.099 -10.373 28.703 1.00 98.38 188 ASP A N 1
ATOM 1486 C CA . ASP A 1 188 ? -10.023 -10.279 27.571 1.00 98.38 188 ASP A CA 1
ATOM 1487 C C . ASP A 1 188 ? -10.702 -11.630 27.276 1.00 98.38 188 ASP A C 1
ATOM 1489 O O . ASP A 1 188 ? -10.120 -12.716 27.414 1.00 98.38 188 ASP A O 1
ATOM 1493 N N . ALA A 1 189 ? -11.963 -11.560 26.850 1.00 97.06 189 ALA A N 1
ATOM 1494 C CA . ALA A 1 189 ? -12.749 -12.737 26.507 1.00 97.06 189 ALA A CA 1
ATOM 1495 C C . ALA A 1 189 ? -12.127 -13.544 25.352 1.00 97.06 189 ALA A C 1
ATOM 1497 O O . ALA A 1 189 ? -12.246 -14.772 25.329 1.00 97.06 189 ALA A O 1
ATOM 1498 N N . ASP A 1 190 ? -11.450 -12.881 24.409 1.00 98.19 190 ASP A N 1
ATOM 1499 C CA . ASP A 1 190 ? -10.759 -13.533 23.304 1.00 98.19 190 ASP A CA 1
ATOM 1500 C C . ASP A 1 190 ? -9.309 -13.864 23.674 1.00 98.19 190 ASP A C 1
ATOM 1502 O O . ASP A 1 190 ? -8.511 -13.016 24.074 1.00 98.19 190 ASP A O 1
ATOM 1506 N N . TRP A 1 191 ? -8.936 -15.131 23.505 1.00 97.62 191 TRP A N 1
ATOM 1507 C CA . TRP A 1 191 ? -7.598 -15.605 23.847 1.00 97.62 191 TRP A CA 1
ATOM 1508 C C . TRP A 1 191 ? -6.485 -14.946 23.023 1.00 97.62 191 TRP A C 1
ATOM 1510 O O . TRP A 1 191 ? -5.370 -14.826 23.526 1.00 97.62 191 TRP A O 1
ATOM 1520 N N . ARG A 1 192 ? -6.768 -14.487 21.797 1.00 97.62 192 ARG A N 1
ATOM 1521 C CA . ARG A 1 192 ? -5.777 -13.818 20.938 1.00 97.62 192 ARG A CA 1
ATOM 1522 C C . ARG A 1 192 ? -5.411 -12.445 21.480 1.00 97.62 192 ARG A C 1
ATOM 1524 O O . ARG A 1 192 ? -4.238 -12.087 21.456 1.00 97.62 192 ARG A O 1
ATOM 1531 N N . V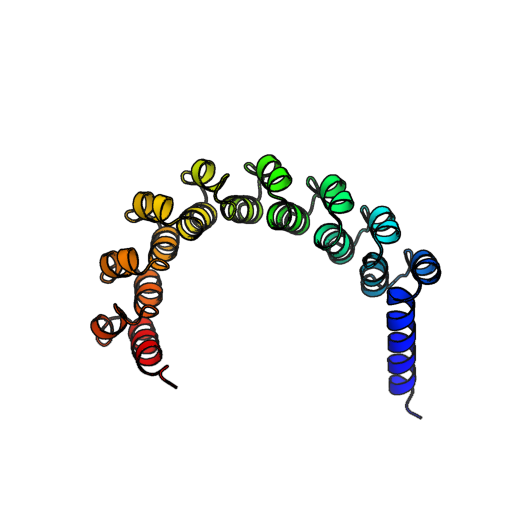AL A 1 193 ? -6.392 -11.717 22.017 1.00 98.19 193 VAL A N 1
ATOM 1532 C CA . VAL A 1 193 ? -6.163 -10.422 22.675 1.00 98.19 193 VAL A CA 1
ATOM 1533 C C . VAL A 1 193 ? -5.265 -10.615 23.896 1.00 98.19 193 VAL A C 1
ATOM 1535 O O . VAL A 1 193 ? -4.269 -9.910 24.032 1.00 98.19 193 VAL A O 1
ATOM 1538 N N . LYS A 1 194 ? -5.546 -11.632 24.723 1.00 97.81 194 LYS A N 1
ATOM 1539 C CA . LYS A 1 194 ? -4.735 -11.947 25.911 1.00 97.81 194 LYS A CA 1
ATOM 1540 C C . LYS A 1 194 ? -3.275 -12.250 25.577 1.00 97.81 194 LYS A C 1
ATOM 1542 O O . LYS A 1 194 ? -2.383 -11.718 26.227 1.00 97.81 194 LYS A O 1
ATOM 1547 N N . VAL A 1 195 ? -3.029 -13.058 24.539 1.00 96.88 195 VAL A N 1
ATOM 1548 C CA . VAL A 1 195 ? -1.664 -13.386 24.084 1.00 96.88 195 VAL A CA 1
ATOM 1549 C C . VAL A 1 195 ? -0.898 -12.126 23.679 1.00 96.88 195 VAL A C 1
ATOM 1551 O O . VAL A 1 195 ? 0.256 -11.962 24.067 1.00 96.88 195 VAL A O 1
ATOM 1554 N N . VAL A 1 196 ? -1.529 -11.229 22.917 1.00 96.88 196 VAL A N 1
ATOM 1555 C CA . VAL A 1 196 ? -0.885 -9.977 22.495 1.00 96.88 196 VAL A CA 1
ATOM 1556 C C . VAL A 1 196 ? -0.647 -9.055 23.687 1.00 96.88 196 VAL A C 1
ATOM 1558 O O . VAL A 1 196 ? 0.461 -8.549 23.830 1.00 96.88 196 VAL A O 1
ATOM 1561 N N . ALA A 1 197 ? -1.627 -8.910 24.580 1.00 96.75 197 ALA A N 1
ATOM 1562 C CA . ALA A 1 197 ? -1.491 -8.115 25.796 1.00 96.75 197 ALA A CA 1
ATOM 1563 C C . ALA A 1 197 ? -0.312 -8.581 26.669 1.00 96.75 197 ALA A C 1
ATOM 1565 O O . ALA A 1 197 ? 0.501 -7.761 27.092 1.00 96.75 197 ALA A O 1
ATOM 1566 N N . ASP A 1 198 ? -0.180 -9.890 26.909 1.00 95.62 198 ASP A N 1
ATOM 1567 C CA . ASP A 1 198 ? 0.933 -10.437 27.690 1.00 95.62 198 ASP A CA 1
ATOM 1568 C C . ASP A 1 198 ? 2.286 -10.230 26.977 1.00 95.62 198 ASP A C 1
ATOM 1570 O O . ASP A 1 198 ? 3.257 -9.829 27.620 1.00 95.62 198 ASP A O 1
ATOM 1574 N N . ASN A 1 199 ? 2.364 -10.431 25.654 1.00 94.81 199 ASN A N 1
ATOM 1575 C CA . ASN A 1 199 ? 3.592 -10.187 24.883 1.00 94.81 199 ASN A CA 1
ATOM 1576 C C . ASN A 1 199 ? 4.027 -8.714 24.944 1.00 94.81 199 ASN A C 1
ATOM 1578 O O . ASN A 1 199 ? 5.180 -8.425 25.262 1.00 94.81 199 ASN A O 1
ATOM 1582 N N . SER A 1 200 ? 3.097 -7.781 24.731 1.00 93.12 200 SER A N 1
ATOM 1583 C CA . SER A 1 200 ? 3.374 -6.341 24.758 1.00 93.12 200 SER A CA 1
ATOM 1584 C C . SER A 1 200 ? 3.890 -5.851 26.114 1.00 93.12 200 SER A C 1
ATOM 1586 O O . SER A 1 200 ? 4.647 -4.880 26.168 1.00 93.12 200 SER A O 1
ATOM 1588 N N . LEU A 1 201 ? 3.531 -6.519 27.214 1.00 90.88 201 LEU A N 1
ATOM 1589 C CA . LEU A 1 201 ? 4.057 -6.222 28.551 1.00 90.88 201 LEU A CA 1
ATOM 1590 C C . LEU A 1 201 ? 5.436 -6.855 28.803 1.00 90.88 201 LEU A C 1
ATOM 1592 O O . LEU A 1 201 ? 6.235 -6.292 29.553 1.00 90.88 201 LEU A O 1
ATOM 1596 N N . ASN A 1 202 ? 5.725 -7.994 28.169 1.00 87.31 202 ASN A N 1
ATOM 1597 C CA . ASN A 1 202 ? 6.961 -8.757 28.358 1.00 87.31 202 ASN A CA 1
ATOM 1598 C C . ASN A 1 202 ? 8.135 -8.284 27.476 1.00 87.31 202 ASN A C 1
ATOM 1600 O O . ASN A 1 202 ? 9.280 -8.574 27.820 1.00 87.31 202 ASN A O 1
ATOM 1604 N N . ASP A 1 203 ? 7.892 -7.522 26.401 1.00 71.88 203 ASP A N 1
ATOM 1605 C CA . ASP A 1 203 ? 8.924 -6.950 25.510 1.00 71.88 203 ASP A CA 1
ATOM 1606 C C . ASP A 1 203 ? 9.700 -5.775 26.157 1.00 71.88 203 ASP A C 1
ATOM 1608 O O . ASP A 1 203 ? 9.682 -4.628 25.695 1.00 71.88 203 ASP A O 1
ATOM 1612 N N . SER A 1 204 ? 10.375 -6.049 27.273 1.00 53.41 204 SER A N 1
ATOM 1613 C CA . SER A 1 204 ? 11.287 -5.133 27.965 1.00 53.41 204 SER A CA 1
ATOM 1614 C C . SER A 1 204 ? 12.678 -5.776 28.056 1.00 53.41 204 SER A C 1
ATOM 1616 O O . SER A 1 204 ? 12.973 -6.453 29.040 1.00 53.41 204 SER A O 1
ATOM 1618 N N . PHE A 1 205 ? 13.515 -5.578 27.031 1.00 45.03 205 PHE A N 1
ATOM 1619 C CA . PHE A 1 205 ? 14.955 -5.877 27.050 1.00 45.03 205 PHE A CA 1
ATOM 1620 C C . PHE A 1 205 ? 15.760 -4.618 26.733 1.00 45.03 205 PHE A C 1
ATOM 1622 O O . PHE A 1 205 ? 15.389 -3.921 25.762 1.00 45.03 205 PHE A O 1
#

Foldseek 3Di:
DDPVVVVVVVVVVLLVCLLVPLVSLLVCCPPPDLVSVLSNLNDQVSLVVCLVPPDPSSLQSNLQPDLVSLVVCCVPPDVVSVLSSLQPDLVSLVVCCVPPDLSSVLSNLLPQVSVVVCCPPPDLSSVLSSLQNDQVSLVVCCPPPDVSNVLSSCCDQVSLCVCCVPPDVSSVLSSLLDLVSLVVCCPPPDPSSNVSSVVSPVPDD

Mean predicted aligned error: 4.71 Å